Protein AF-A0A1V4UMU0-F1 (afdb_monomer_lite)

Structure (mmCIF, N/CA/C/O backbone):
data_AF-A0A1V4UMU0-F1
#
_entry.id   AF-A0A1V4UMU0-F1
#
loop_
_atom_site.group_PDB
_atom_site.id
_atom_site.type_symbol
_atom_site.label_atom_id
_atom_site.label_alt_id
_atom_site.label_comp_id
_atom_site.label_asym_id
_atom_site.label_entity_id
_atom_site.label_seq_id
_atom_site.pdbx_PDB_ins_code
_atom_site.Cartn_x
_atom_site.Cartn_y
_atom_site.Cartn_z
_atom_site.occupancy
_atom_site.B_iso_or_equiv
_atom_site.auth_seq_id
_atom_site.auth_comp_id
_atom_site.auth_asym_id
_atom_site.auth_atom_id
_atom_site.pdbx_PDB_model_num
ATOM 1 N N . MET A 1 1 ? 26.721 9.808 -21.932 1.00 50.09 1 MET A N 1
ATOM 2 C CA . MET A 1 1 ? 26.846 10.549 -23.210 1.00 50.09 1 MET A CA 1
ATOM 3 C C . MET A 1 1 ? 28.097 10.153 -24.003 1.00 50.09 1 MET A C 1
ATOM 5 O O . MET A 1 1 ? 27.998 10.035 -25.213 1.00 50.09 1 MET A O 1
ATOM 9 N N . GLN A 1 2 ? 29.240 9.882 -23.356 1.00 57.31 2 GLN A N 1
ATOM 10 C CA . GLN A 1 2 ? 30.516 9.633 -24.052 1.00 57.31 2 GLN A CA 1
ATOM 11 C C . GLN A 1 2 ? 30.597 8.305 -24.836 1.00 57.31 2 GLN A C 1
ATOM 13 O O . GLN A 1 2 ? 31.177 8.277 -25.913 1.00 57.31 2 GLN A O 1
ATOM 18 N N . LEU A 1 3 ? 29.962 7.222 -24.368 1.00 69.50 3 LEU A N 1
ATOM 19 C CA . LEU A 1 3 ? 30.074 5.905 -25.019 1.00 69.50 3 LEU A CA 1
ATOM 20 C C . LEU A 1 3 ? 29.265 5.774 -26.331 1.00 69.50 3 LEU A C 1
ATOM 22 O O . LEU A 1 3 ? 29.582 4.946 -27.176 1.00 69.50 3 LEU A O 1
ATOM 26 N N . THR A 1 4 ? 28.227 6.595 -26.526 1.00 78.00 4 THR A N 1
ATOM 27 C CA . THR A 1 4 ? 27.346 6.538 -27.710 1.00 78.00 4 THR A CA 1
ATOM 28 C C . THR A 1 4 ? 28.069 6.997 -28.978 1.00 78.00 4 THR A C 1
ATOM 30 O O . THR A 1 4 ? 27.861 6.434 -30.045 1.00 78.00 4 THR A O 1
ATOM 33 N N . LEU A 1 5 ? 28.951 7.992 -28.853 1.00 83.12 5 LEU A N 1
ATOM 34 C CA . LEU A 1 5 ? 29.764 8.508 -29.959 1.00 83.12 5 LEU A CA 1
ATOM 35 C C . LEU A 1 5 ? 30.853 7.519 -30.396 1.00 83.12 5 LEU A C 1
ATOM 37 O O . LEU A 1 5 ? 31.298 7.581 -31.538 1.00 83.12 5 LEU A O 1
ATOM 41 N N . ALA A 1 6 ? 31.242 6.574 -29.535 1.00 85.62 6 ALA A N 1
ATOM 42 C CA . ALA A 1 6 ? 32.259 5.579 -29.865 1.00 85.62 6 ALA A CA 1
ATOM 43 C C . ALA A 1 6 ? 31.831 4.668 -31.027 1.00 85.62 6 ALA A C 1
ATOM 45 O O . ALA A 1 6 ? 32.666 4.272 -31.827 1.00 85.62 6 ALA A O 1
ATOM 46 N N . VAL A 1 7 ? 30.533 4.385 -31.173 1.00 86.44 7 VAL A N 1
ATOM 47 C CA . VAL A 1 7 ? 30.010 3.519 -32.242 1.00 86.44 7 VAL A CA 1
ATOM 48 C C . VAL A 1 7 ? 30.275 4.093 -33.648 1.00 86.44 7 VAL A C 1
ATOM 50 O O . VAL A 1 7 ? 30.951 3.419 -34.428 1.00 86.44 7 VAL A O 1
ATOM 53 N N . PRO A 1 8 ? 29.822 5.315 -34.006 1.00 88.25 8 PRO A N 1
ATOM 54 C CA . PRO A 1 8 ? 30.110 5.887 -35.321 1.00 88.25 8 PRO A CA 1
ATOM 55 C C . PRO A 1 8 ? 31.596 6.221 -35.493 1.00 88.25 8 PRO A C 1
ATOM 57 O O . PRO A 1 8 ? 32.121 6.055 -36.591 1.00 88.25 8 PRO A O 1
ATOM 60 N N . ILE A 1 9 ? 32.295 6.627 -34.425 1.00 90.00 9 ILE A N 1
ATOM 61 C CA . ILE A 1 9 ? 33.740 6.894 -34.481 1.00 90.00 9 ILE A CA 1
ATOM 62 C C . ILE A 1 9 ? 34.512 5.618 -34.832 1.00 90.00 9 ILE A C 1
ATOM 64 O O . ILE A 1 9 ? 35.371 5.659 -35.703 1.00 90.00 9 ILE A O 1
ATOM 68 N N . CYS A 1 10 ? 34.198 4.475 -34.221 1.00 88.94 10 CYS A N 1
ATOM 69 C CA . CYS A 1 10 ? 34.850 3.208 -34.550 1.00 88.94 10 CYS A CA 1
ATOM 70 C C . CYS A 1 10 ? 34.484 2.714 -35.957 1.00 88.94 10 CYS A C 1
ATOM 72 O O . CYS A 1 10 ? 35.364 2.252 -36.681 1.00 88.94 10 CYS A O 1
ATOM 74 N N . ALA A 1 11 ? 33.217 2.840 -36.365 1.00 88.56 11 ALA A N 1
ATOM 75 C CA . ALA A 1 11 ? 32.757 2.358 -37.667 1.00 88.56 11 ALA A CA 1
ATOM 76 C C . ALA A 1 11 ? 33.347 3.174 -38.833 1.00 88.56 11 ALA A C 1
ATOM 78 O O . ALA A 1 11 ? 33.987 2.615 -39.721 1.00 88.56 11 ALA A O 1
ATOM 79 N N . PHE A 1 12 ? 33.187 4.502 -38.813 1.00 90.00 12 PHE A N 1
ATOM 80 C CA . PHE A 1 12 ? 33.708 5.379 -39.867 1.00 90.00 12 PHE A CA 1
ATOM 81 C C . PHE A 1 12 ? 35.207 5.649 -39.723 1.00 90.00 12 PHE A C 1
ATOM 83 O O . PHE A 1 12 ? 35.903 5.773 -40.727 1.00 90.00 12 PHE A O 1
ATOM 90 N N . GLY A 1 13 ? 35.726 5.697 -38.495 1.00 88.81 13 GLY A N 1
ATOM 91 C CA . GLY A 1 13 ? 37.159 5.839 -38.245 1.00 88.81 13 GLY A CA 1
ATOM 92 C C . GLY A 1 13 ? 37.948 4.619 -38.707 1.00 88.81 13 GLY A C 1
ATOM 93 O O . GLY A 1 13 ? 39.010 4.782 -39.294 1.00 88.81 13 GLY A O 1
ATOM 94 N N . GLY A 1 14 ? 37.411 3.405 -38.535 1.00 87.38 14 GLY A N 1
ATOM 95 C CA . GLY A 1 14 ? 38.020 2.197 -39.093 1.00 87.38 14 GLY A CA 1
ATOM 96 C C . GLY A 1 14 ? 38.047 2.198 -40.621 1.00 87.38 14 GLY A C 1
ATOM 97 O O . GLY A 1 14 ? 39.068 1.852 -41.205 1.00 87.38 14 GLY A O 1
ATOM 98 N N . LEU A 1 15 ? 36.968 2.661 -41.260 1.00 88.25 15 LEU A N 1
ATOM 99 C CA . LEU A 1 15 ? 36.899 2.811 -42.716 1.00 88.25 15 LEU A CA 1
ATOM 100 C C . LEU A 1 15 ? 37.917 3.843 -43.236 1.00 88.25 15 LEU A C 1
ATOM 102 O O . LEU A 1 15 ? 38.640 3.577 -44.191 1.00 88.25 15 LEU A O 1
ATOM 106 N N . GLY A 1 16 ? 38.004 5.012 -42.594 1.00 88.12 16 GLY A N 1
ATOM 107 C CA . GLY A 1 16 ? 38.978 6.046 -42.957 1.00 88.12 16 GLY A CA 1
ATOM 108 C C . GLY A 1 16 ? 40.424 5.599 -42.733 1.00 88.12 16 GLY A C 1
ATOM 109 O O . GLY A 1 16 ? 41.288 5.860 -43.568 1.00 88.12 16 GLY A O 1
ATOM 110 N N . LEU A 1 17 ? 40.677 4.865 -41.645 1.00 89.38 17 LEU A N 1
ATOM 111 C CA . LEU A 1 17 ? 41.982 4.272 -41.367 1.00 89.38 17 LEU A CA 1
ATOM 112 C C . LEU A 1 17 ? 42.363 3.233 -42.428 1.00 89.38 17 LEU A C 1
ATOM 114 O O . LEU A 1 17 ? 43.508 3.222 -42.861 1.00 89.38 17 LEU A O 1
ATOM 118 N N . ALA A 1 18 ? 41.416 2.413 -42.890 1.00 87.62 18 ALA A N 1
ATOM 119 C CA . ALA A 1 18 ? 41.652 1.452 -43.965 1.00 87.62 18 ALA A CA 1
ATOM 120 C C . ALA A 1 18 ? 42.125 2.135 -45.258 1.00 87.62 18 ALA A C 1
ATOM 122 O O . ALA A 1 18 ? 43.117 1.721 -45.852 1.00 87.62 18 ALA A O 1
ATOM 123 N N . ILE A 1 19 ? 41.459 3.220 -45.661 1.00 88.56 19 ILE A N 1
ATOM 124 C CA . ILE A 1 19 ? 41.827 3.990 -46.860 1.00 88.56 19 ILE A CA 1
ATOM 125 C C . ILE A 1 19 ? 43.238 4.573 -46.713 1.00 88.56 19 ILE A C 1
ATOM 127 O O . ILE A 1 19 ? 44.045 4.483 -47.634 1.00 88.56 19 ILE A O 1
ATOM 131 N N . LEU A 1 20 ? 43.567 5.117 -45.540 1.00 89.62 20 LEU A N 1
ATOM 132 C CA . LEU A 1 20 ? 44.886 5.692 -45.269 1.00 89.62 20 LEU A CA 1
ATOM 133 C C . LEU A 1 20 ? 45.994 4.625 -45.241 1.00 89.62 20 LEU A C 1
ATOM 135 O O . LEU A 1 20 ? 47.093 4.846 -45.749 1.00 89.62 20 LEU A O 1
ATOM 139 N N . LEU A 1 21 ? 45.716 3.447 -44.678 1.00 87.56 21 LEU A N 1
ATOM 140 C CA . LEU A 1 21 ? 46.646 2.315 -44.682 1.00 87.56 21 LEU A CA 1
ATOM 141 C C . LEU A 1 21 ? 46.894 1.776 -46.098 1.00 87.56 21 LEU A C 1
ATOM 143 O O . LEU A 1 21 ? 48.002 1.327 -46.391 1.00 87.56 21 LEU A O 1
ATOM 147 N N . GLN A 1 22 ? 45.885 1.825 -46.970 1.00 89.50 22 GLN A N 1
ATOM 148 C CA . GLN A 1 22 ? 46.039 1.454 -48.375 1.00 89.50 22 GLN A CA 1
ATOM 149 C C . GLN A 1 22 ? 46.877 2.489 -49.135 1.00 89.50 22 GLN A C 1
ATOM 151 O O . GLN A 1 22 ? 47.796 2.117 -49.859 1.00 89.50 22 GLN A O 1
ATOM 156 N N . ASP A 1 23 ? 46.611 3.781 -48.931 1.00 88.31 23 ASP A N 1
ATOM 157 C CA . ASP A 1 23 ? 47.345 4.880 -49.577 1.00 88.31 23 ASP A CA 1
ATOM 158 C C . ASP A 1 23 ? 48.833 4.904 -49.175 1.00 88.31 23 ASP A C 1
ATOM 160 O O . ASP A 1 23 ? 49.719 5.159 -49.986 1.00 88.31 23 ASP A O 1
ATOM 164 N N . THR A 1 24 ? 49.130 4.532 -47.927 1.00 90.19 24 THR A N 1
ATOM 165 C CA . THR A 1 24 ? 50.505 4.372 -47.416 1.00 90.19 24 THR A CA 1
ATOM 166 C C . THR A 1 24 ? 51.166 3.044 -47.809 1.00 90.19 24 THR A C 1
ATOM 168 O O . THR A 1 24 ? 52.330 2.820 -47.477 1.00 90.19 24 THR A O 1
ATOM 171 N N . GLY A 1 25 ? 50.453 2.159 -48.516 1.00 86.56 25 GLY A N 1
ATOM 172 C CA . GLY A 1 25 ? 50.963 0.873 -49.001 1.00 86.56 25 GLY A CA 1
ATOM 173 C C . GLY A 1 25 ? 51.161 -0.197 -47.922 1.00 86.56 25 GLY A C 1
ATOM 174 O O . GLY A 1 25 ? 51.797 -1.216 -48.187 1.00 86.56 25 GLY A O 1
ATOM 175 N N . ILE A 1 26 ? 50.637 0.012 -46.709 1.00 85.62 26 ILE A N 1
ATOM 176 C CA . ILE A 1 26 ? 50.738 -0.943 -45.592 1.00 85.62 26 ILE A CA 1
ATOM 177 C C . ILE A 1 26 ? 49.802 -2.140 -45.812 1.00 85.62 26 ILE A C 1
ATOM 179 O O . ILE A 1 26 ? 50.129 -3.261 -45.421 1.00 85.62 26 ILE A O 1
ATOM 183 N N . ILE A 1 27 ? 48.651 -1.915 -46.451 1.00 87.12 27 ILE A N 1
ATOM 184 C CA . ILE A 1 27 ? 47.702 -2.966 -46.840 1.00 87.12 27 ILE A CA 1
ATOM 185 C C . ILE A 1 27 ? 47.432 -2.918 -48.345 1.00 87.12 27 ILE A C 1
ATOM 187 O O . ILE A 1 27 ? 47.423 -1.849 -48.949 1.00 87.12 27 ILE A O 1
ATOM 191 N N . ALA A 1 28 ? 47.202 -4.087 -48.949 1.00 80.56 28 ALA A N 1
ATOM 192 C CA . ALA A 1 28 ? 46.956 -4.203 -50.388 1.00 80.56 28 ALA A CA 1
ATOM 193 C C . ALA A 1 28 ? 45.552 -3.718 -50.794 1.00 80.56 28 ALA A C 1
ATOM 195 O O . ALA A 1 28 ? 45.383 -3.137 -51.865 1.00 80.56 28 ALA A O 1
ATOM 196 N N . ASP A 1 29 ? 44.555 -3.938 -49.933 1.00 82.81 29 ASP A N 1
ATOM 197 C CA . ASP A 1 29 ? 43.165 -3.542 -50.151 1.00 82.81 29 ASP A CA 1
ATOM 198 C C . ASP A 1 29 ? 42.568 -3.011 -48.840 1.00 82.81 29 ASP A C 1
ATOM 200 O O . ASP A 1 29 ? 42.616 -3.685 -47.807 1.00 82.81 29 ASP A O 1
ATOM 204 N N . ALA A 1 30 ? 41.981 -1.809 -48.862 1.00 81.75 30 ALA A N 1
ATOM 205 C CA . ALA A 1 30 ? 41.267 -1.252 -47.712 1.00 81.75 30 ALA A CA 1
ATOM 206 C C . ALA A 1 30 ? 40.106 -2.152 -47.255 1.00 81.75 30 ALA A C 1
ATOM 208 O O . ALA A 1 30 ? 39.725 -2.145 -46.083 1.00 81.75 30 ALA A O 1
ATOM 209 N N . ALA A 1 31 ? 39.560 -2.970 -48.154 1.00 81.19 31 ALA A N 1
ATOM 210 C CA . ALA A 1 31 ? 38.475 -3.882 -47.837 1.00 81.19 31 ALA A CA 1
ATOM 211 C C . ALA A 1 31 ? 38.875 -5.021 -46.870 1.00 81.19 31 ALA A C 1
ATOM 213 O O . ALA A 1 31 ? 38.004 -5.602 -46.217 1.00 81.19 31 ALA A O 1
ATOM 214 N N . ASP A 1 32 ? 40.174 -5.289 -46.697 1.00 82.50 32 ASP A N 1
ATOM 215 C CA . ASP A 1 32 ? 40.674 -6.289 -45.746 1.00 82.50 32 ASP A CA 1
ATOM 216 C C . ASP A 1 32 ? 40.652 -5.778 -44.284 1.00 82.50 32 ASP A C 1
ATOM 218 O O . ASP A 1 32 ? 40.747 -6.565 -43.340 1.00 82.50 32 ASP A O 1
ATOM 222 N N . PHE A 1 33 ? 40.471 -4.468 -44.058 1.00 85.81 33 PHE A N 1
ATOM 223 C CA . PHE A 1 33 ? 40.446 -3.866 -42.720 1.00 85.81 33 PHE A CA 1
ATOM 224 C C . PHE A 1 33 ? 39.013 -3.609 -42.215 1.00 85.81 33 PHE A C 1
ATOM 226 O O . PHE A 1 33 ? 38.524 -2.485 -42.180 1.00 85.81 33 PHE A O 1
ATOM 233 N N . TYR A 1 34 ? 38.321 -4.661 -41.772 1.00 86.25 34 TYR A N 1
ATOM 234 C CA . TYR A 1 34 ? 36.933 -4.584 -41.275 1.00 86.25 34 TYR A CA 1
ATOM 235 C C . TYR A 1 34 ? 36.806 -4.436 -39.745 1.00 86.25 34 TYR A C 1
ATOM 237 O O . TYR A 1 34 ? 35.698 -4.362 -39.201 1.00 86.25 34 TYR A O 1
ATOM 245 N N . TRP A 1 35 ? 37.925 -4.380 -39.018 1.00 87.25 35 TRP A N 1
ATOM 246 C CA . TRP A 1 35 ? 37.949 -4.399 -37.549 1.00 87.25 35 TRP A CA 1
ATOM 247 C C . TRP A 1 35 ? 37.210 -3.228 -36.891 1.00 87.25 35 TRP A C 1
ATOM 249 O O . TRP A 1 35 ? 36.628 -3.407 -35.821 1.00 87.25 35 TRP A O 1
ATOM 259 N N . GLY A 1 36 ? 37.147 -2.060 -37.540 1.00 88.31 36 GLY A N 1
ATOM 260 C CA . GLY A 1 36 ? 36.353 -0.927 -37.046 1.00 88.31 36 GLY A CA 1
ATOM 261 C C . GLY A 1 36 ? 34.852 -1.222 -36.987 1.00 88.31 36 GLY A C 1
ATOM 262 O O . GLY A 1 36 ? 34.188 -0.893 -36.004 1.00 88.31 36 GLY A O 1
ATOM 263 N N . SER A 1 37 ? 34.331 -1.928 -37.994 1.00 89.19 37 SER A N 1
ATOM 264 C CA . SER A 1 37 ? 32.932 -2.365 -38.059 1.00 89.19 37 SER A CA 1
ATOM 265 C C . SER A 1 37 ? 32.611 -3.437 -37.015 1.00 89.19 37 SER A C 1
ATOM 267 O O . SER A 1 37 ? 31.560 -3.388 -36.371 1.00 89.19 37 SER A O 1
ATOM 269 N N . VAL A 1 38 ? 33.538 -4.374 -36.792 1.00 90.69 38 VAL A N 1
ATOM 270 C CA . VAL A 1 38 ? 33.408 -5.400 -35.745 1.00 90.69 38 VAL A CA 1
ATOM 271 C C . VAL A 1 38 ? 33.403 -4.747 -34.362 1.00 90.69 38 VAL A C 1
ATOM 273 O O . VAL A 1 38 ? 32.473 -4.970 -33.588 1.00 90.69 38 VAL A O 1
ATOM 276 N N . ALA A 1 39 ? 34.365 -3.869 -34.069 1.00 91.19 39 ALA A N 1
ATOM 277 C CA . ALA A 1 39 ? 34.431 -3.157 -32.794 1.00 91.19 39 ALA A CA 1
ATOM 278 C C . ALA A 1 39 ? 33.167 -2.316 -32.537 1.00 91.19 39 ALA A C 1
ATOM 280 O O . ALA A 1 39 ? 32.569 -2.406 -31.463 1.00 91.19 39 ALA A O 1
ATOM 281 N N . ALA A 1 40 ? 32.699 -1.566 -33.541 1.00 90.69 40 ALA A N 1
ATOM 282 C CA . ALA A 1 40 ? 31.475 -0.774 -33.438 1.00 90.69 40 ALA A CA 1
ATOM 283 C C . ALA A 1 40 ? 30.237 -1.636 -33.138 1.00 90.69 40 ALA A C 1
ATOM 285 O O . ALA A 1 40 ? 29.389 -1.235 -32.339 1.00 90.69 40 ALA A O 1
ATOM 286 N N . SER A 1 41 ? 30.147 -2.835 -33.724 1.00 92.81 41 SER A N 1
ATOM 287 C CA . SER A 1 41 ? 29.035 -3.763 -33.486 1.00 92.81 41 SER A CA 1
ATOM 288 C C . SER A 1 41 ? 29.003 -4.305 -32.051 1.00 92.81 41 SER A C 1
ATOM 290 O O . SER A 1 41 ? 27.930 -4.398 -31.455 1.00 92.81 41 SER A O 1
ATOM 292 N N . VAL A 1 42 ? 30.172 -4.582 -31.460 1.00 92.50 42 VAL A N 1
ATOM 293 C CA . VAL A 1 42 ? 30.302 -5.029 -30.062 1.00 92.50 42 VAL A CA 1
ATOM 294 C C . VAL A 1 42 ? 29.920 -3.909 -29.100 1.00 92.50 42 VAL A C 1
ATOM 296 O O . VAL A 1 42 ? 29.151 -4.135 -28.166 1.00 92.50 42 VAL A O 1
ATOM 299 N N . ILE A 1 43 ? 30.387 -2.684 -29.358 1.00 90.31 43 ILE A N 1
ATOM 300 C CA . ILE A 1 43 ? 30.019 -1.513 -28.554 1.00 90.31 43 ILE A CA 1
ATOM 301 C C . ILE A 1 43 ? 28.506 -1.260 -28.644 1.00 90.31 43 ILE A C 1
ATOM 303 O O . ILE A 1 43 ? 27.869 -1.003 -27.623 1.00 90.31 43 ILE A O 1
ATOM 307 N N . LEU A 1 44 ? 27.905 -1.376 -29.833 1.00 90.25 44 LEU A N 1
ATOM 308 C CA . LEU A 1 44 ? 26.460 -1.226 -30.016 1.00 90.25 44 LEU A CA 1
ATOM 309 C C . LEU A 1 44 ? 25.667 -2.291 -29.240 1.00 90.25 44 LEU A C 1
ATOM 311 O O . LEU A 1 44 ? 24.694 -1.944 -28.570 1.00 90.25 44 LEU A O 1
ATOM 315 N N . ALA A 1 45 ? 26.086 -3.559 -29.276 1.00 91.12 45 ALA A N 1
ATOM 316 C CA . ALA A 1 45 ? 25.442 -4.621 -28.502 1.00 91.12 45 ALA A CA 1
ATOM 317 C C . ALA A 1 45 ? 25.556 -4.388 -26.992 1.00 91.12 45 ALA A C 1
ATOM 319 O O . ALA A 1 45 ? 24.576 -4.556 -26.265 1.00 91.12 45 ALA A O 1
ATOM 320 N N . TYR A 1 46 ? 26.720 -3.931 -26.524 1.00 89.44 46 TYR A N 1
ATOM 321 C CA . TYR A 1 46 ? 26.911 -3.548 -25.129 1.00 89.44 46 TYR A CA 1
ATOM 322 C C . TYR A 1 46 ? 25.975 -2.399 -24.724 1.00 89.44 46 TYR A C 1
ATOM 324 O O . TYR A 1 46 ? 25.286 -2.476 -23.706 1.00 89.44 46 TYR A O 1
ATOM 332 N N . LEU A 1 47 ? 25.863 -1.360 -25.558 1.00 87.69 47 LEU A N 1
ATOM 333 C CA . LEU A 1 47 ? 24.915 -0.266 -25.339 1.00 87.69 47 LEU A CA 1
ATOM 334 C C . LEU A 1 47 ? 23.462 -0.751 -25.332 1.00 87.69 47 LEU A C 1
ATOM 336 O O . LEU A 1 47 ? 22.676 -0.272 -24.518 1.00 87.69 47 LEU A O 1
ATOM 340 N N . ALA A 1 48 ? 23.101 -1.693 -26.204 1.00 87.38 48 ALA A N 1
ATOM 341 C CA . ALA A 1 48 ? 21.763 -2.273 -26.251 1.00 87.38 48 ALA A CA 1
ATOM 342 C C . ALA A 1 48 ? 21.442 -3.111 -25.004 1.00 87.38 48 ALA A C 1
ATOM 344 O O . ALA A 1 48 ? 20.298 -3.108 -24.548 1.00 87.38 48 ALA A O 1
ATOM 345 N N . TYR A 1 49 ? 22.442 -3.779 -24.425 1.00 87.06 49 TYR A N 1
ATOM 346 C CA . TYR A 1 49 ? 22.301 -4.543 -23.187 1.00 87.06 49 TYR A CA 1
ATOM 347 C C . TYR A 1 49 ? 22.030 -3.651 -21.966 1.00 87.06 49 TYR A C 1
ATOM 349 O O . TYR A 1 49 ? 21.222 -4.008 -21.112 1.00 87.06 49 TYR A O 1
ATOM 357 N N . LEU A 1 50 ? 22.658 -2.472 -21.905 1.00 84.62 50 LEU A N 1
ATOM 358 C CA . LEU A 1 50 ? 22.490 -1.516 -20.802 1.00 84.62 50 LEU A CA 1
ATOM 359 C C . LEU A 1 50 ? 21.159 -0.743 -20.836 1.00 84.62 50 LEU A C 1
ATOM 361 O O . LEU A 1 50 ? 20.849 -0.018 -19.889 1.00 84.62 50 LEU A O 1
ATOM 365 N N . LYS A 1 51 ? 20.383 -0.824 -21.923 1.00 78.00 51 LYS A N 1
ATOM 366 C CA . LYS A 1 51 ? 19.138 -0.055 -22.070 1.00 78.00 51 LYS A CA 1
ATOM 367 C C . LYS A 1 51 ? 17.954 -0.747 -21.379 1.00 78.00 51 LYS A C 1
ATOM 369 O O . LYS A 1 51 ? 17.859 -1.972 -21.431 1.00 78.00 51 LYS A O 1
ATOM 374 N N . PRO A 1 52 ? 16.995 0.019 -20.808 1.00 68.81 52 PRO A N 1
ATOM 375 C CA . PRO A 1 52 ? 15.821 -0.543 -20.124 1.00 68.81 52 PRO A CA 1
ATOM 376 C C . PRO A 1 52 ? 14.990 -1.478 -21.007 1.00 68.81 52 PRO A C 1
ATOM 378 O O . PRO A 1 52 ? 14.378 -2.427 -20.527 1.00 68.81 52 PRO A O 1
ATOM 381 N N . ARG A 1 53 ? 14.962 -1.206 -22.315 1.00 68.44 53 ARG A N 1
ATOM 382 C CA . ARG A 1 53 ? 14.367 -2.085 -23.317 1.00 68.44 53 ARG A CA 1
ATOM 383 C C . ARG A 1 53 ? 15.473 -2.604 -24.228 1.00 68.44 53 ARG A C 1
ATOM 385 O O . ARG A 1 53 ? 16.160 -1.816 -24.873 1.00 68.44 53 ARG A O 1
ATOM 392 N N . ARG A 1 54 ? 15.617 -3.926 -24.299 1.00 76.56 54 ARG A N 1
ATOM 393 C CA . ARG A 1 54 ? 16.627 -4.586 -25.134 1.00 76.56 54 ARG A CA 1
ATOM 394 C C . ARG A 1 54 ? 16.188 -4.540 -26.601 1.00 76.56 54 ARG A C 1
ATOM 396 O O . ARG A 1 54 ? 15.207 -5.183 -26.970 1.00 76.56 54 ARG A O 1
ATOM 403 N N . ASP A 1 55 ? 16.896 -3.784 -27.440 1.00 83.75 55 ASP A N 1
ATOM 404 C CA . ASP A 1 55 ? 16.725 -3.871 -28.896 1.00 83.75 55 ASP A CA 1
ATOM 405 C C . ASP A 1 55 ? 17.459 -5.112 -29.399 1.00 83.75 55 ASP A C 1
ATOM 407 O O . ASP A 1 55 ? 18.683 -5.116 -29.535 1.00 83.75 55 ASP A O 1
ATOM 411 N N . ILE A 1 56 ? 16.695 -6.175 -29.650 1.00 85.56 56 ILE A N 1
ATOM 412 C CA . ILE A 1 56 ? 17.216 -7.482 -30.068 1.00 85.56 56 ILE A CA 1
ATOM 413 C C . ILE A 1 56 ? 18.117 -7.328 -31.301 1.00 85.56 56 ILE A C 1
ATOM 415 O O . ILE A 1 56 ? 19.204 -7.891 -31.342 1.00 85.56 56 ILE A O 1
ATOM 419 N N . VAL A 1 57 ? 17.721 -6.497 -32.269 1.00 87.75 57 VAL A N 1
ATOM 420 C CA . VAL A 1 57 ? 18.486 -6.293 -33.511 1.00 87.75 57 VAL A CA 1
ATOM 421 C C . VAL A 1 57 ? 19.883 -5.731 -33.229 1.00 87.75 57 VAL A C 1
ATOM 423 O O . VAL A 1 57 ? 20.863 -6.236 -33.767 1.00 87.75 57 VAL A O 1
ATOM 426 N N . SER A 1 58 ? 19.983 -4.735 -32.345 1.00 89.56 58 SER A N 1
ATOM 427 C CA . SER A 1 58 ? 21.264 -4.150 -31.931 1.00 89.56 58 SER A CA 1
ATOM 428 C C . SER A 1 58 ? 22.105 -5.114 -31.083 1.00 89.56 58 SER A C 1
ATOM 430 O O . SER A 1 58 ? 23.329 -5.106 -31.185 1.00 89.56 58 SER A O 1
ATOM 432 N N . LEU A 1 59 ? 21.469 -5.981 -30.286 1.00 90.44 59 LEU A N 1
ATOM 433 C CA . LEU A 1 59 ? 22.147 -7.018 -29.497 1.00 90.44 59 LEU A CA 1
ATOM 434 C C . LEU A 1 59 ? 22.838 -8.066 -30.390 1.00 90.44 59 LEU A C 1
ATOM 436 O O . LEU A 1 59 ? 23.916 -8.549 -30.058 1.00 90.44 59 LEU A O 1
ATOM 440 N N . PHE A 1 60 ? 22.231 -8.384 -31.537 1.00 91.81 60 PHE A N 1
ATOM 441 C CA . PHE A 1 60 ? 22.769 -9.324 -32.526 1.00 91.81 60 PHE A CA 1
ATOM 442 C C . PHE A 1 60 ? 23.724 -8.677 -33.545 1.00 91.81 60 PHE A C 1
ATOM 444 O O . PHE A 1 60 ? 24.257 -9.380 -34.401 1.00 91.81 60 PHE A O 1
ATOM 451 N N . ALA A 1 61 ? 24.015 -7.374 -33.450 1.00 92.06 61 ALA A N 1
ATOM 452 C CA . ALA A 1 61 ? 24.954 -6.700 -34.353 1.00 92.06 61 ALA A CA 1
ATOM 453 C C . ALA A 1 61 ? 26.334 -7.396 -34.477 1.00 92.06 61 ALA A C 1
ATOM 455 O O . ALA A 1 61 ? 26.806 -7.550 -35.603 1.00 92.06 61 ALA A O 1
ATOM 456 N N . PRO A 1 62 ? 26.970 -7.897 -33.396 1.00 92.88 62 PRO A N 1
ATOM 457 C CA . PRO A 1 62 ? 28.231 -8.638 -33.493 1.00 92.88 62 PRO A CA 1
ATOM 458 C C . PRO A 1 62 ? 28.116 -9.929 -34.297 1.00 92.88 62 PRO A C 1
ATOM 460 O O . PRO A 1 62 ? 29.051 -10.314 -34.993 1.00 92.88 62 PRO A O 1
ATOM 463 N N . PHE A 1 63 ? 26.958 -10.587 -34.232 1.00 91.38 63 PHE A N 1
ATOM 464 C CA . PHE A 1 63 ? 26.698 -11.795 -35.004 1.00 91.38 63 PHE A CA 1
ATOM 465 C C . PHE A 1 63 ? 26.609 -11.479 -36.502 1.00 91.38 63 PHE A C 1
ATOM 467 O O . PHE A 1 63 ? 27.216 -12.178 -37.308 1.00 91.38 63 PHE A O 1
ATOM 474 N N . TYR A 1 64 ? 25.951 -10.378 -36.881 1.00 88.38 64 TYR A N 1
ATOM 475 C CA . TYR A 1 64 ? 25.942 -9.923 -38.275 1.00 88.38 64 TYR A CA 1
ATOM 476 C C . TYR A 1 64 ? 27.338 -9.519 -38.763 1.00 88.38 64 TYR A C 1
ATOM 478 O O . TYR A 1 64 ? 27.713 -9.889 -39.871 1.00 88.38 64 TYR A O 1
ATOM 486 N N . ALA A 1 65 ? 28.140 -8.835 -37.937 1.00 90.00 65 ALA A N 1
ATOM 487 C CA . ALA A 1 65 ? 29.530 -8.519 -38.282 1.00 90.00 65 ALA A CA 1
ATOM 488 C C . ALA A 1 65 ? 30.352 -9.788 -38.548 1.00 90.00 65 ALA A C 1
ATOM 490 O O . ALA A 1 65 ? 31.119 -9.845 -39.507 1.00 90.00 65 ALA A O 1
ATOM 491 N N . LEU A 1 66 ? 30.167 -10.818 -37.719 1.00 89.75 66 LEU A N 1
ATOM 492 C CA . LEU A 1 66 ? 30.835 -12.105 -37.877 1.00 89.75 66 LEU A CA 1
ATOM 493 C C . LEU A 1 66 ? 30.425 -12.796 -39.184 1.00 89.75 66 LEU A C 1
ATOM 495 O O . LEU A 1 66 ? 31.292 -13.265 -39.916 1.00 89.75 66 LEU A O 1
ATOM 499 N N . LEU A 1 67 ? 29.132 -12.813 -39.513 1.00 86.88 67 LEU A N 1
ATOM 500 C CA . LEU A 1 67 ? 28.643 -13.420 -40.755 1.00 86.88 67 LEU A CA 1
ATOM 501 C C . LEU A 1 67 ? 29.096 -12.676 -42.015 1.00 86.88 67 LEU A C 1
ATOM 503 O O . LEU A 1 67 ? 29.315 -13.305 -43.040 1.00 86.88 67 LEU A O 1
ATOM 507 N N . ILE A 1 68 ? 29.211 -11.349 -41.951 1.00 84.44 68 ILE A N 1
ATOM 508 C CA . ILE A 1 68 ? 29.536 -10.522 -43.119 1.00 84.44 68 ILE A CA 1
ATOM 509 C C . ILE A 1 68 ? 31.049 -10.467 -43.368 1.00 84.44 68 ILE A C 1
ATOM 511 O O . ILE A 1 68 ? 31.475 -10.457 -44.521 1.00 84.44 68 ILE A O 1
ATOM 515 N N . PHE A 1 69 ? 31.860 -10.404 -42.307 1.00 85.06 69 PHE A N 1
ATOM 516 C CA . PHE A 1 69 ? 33.294 -10.120 -42.430 1.00 85.06 69 PHE A CA 1
ATOM 517 C C . PHE A 1 69 ? 34.217 -11.283 -42.052 1.00 85.06 69 PHE A C 1
ATOM 519 O O . PHE A 1 69 ? 35.344 -11.325 -42.537 1.00 85.06 69 PHE A O 1
ATOM 526 N N . ILE A 1 70 ? 33.778 -12.212 -41.193 1.00 82.88 70 ILE A N 1
ATOM 527 C CA . ILE A 1 70 ? 34.640 -13.283 -40.658 1.00 82.88 70 ILE A CA 1
ATOM 528 C C . ILE A 1 70 ? 34.329 -14.634 -41.308 1.00 82.88 70 ILE A C 1
ATOM 530 O O . ILE A 1 70 ? 35.253 -15.389 -41.597 1.00 82.88 70 ILE A O 1
ATOM 534 N N . VAL A 1 71 ? 33.052 -14.952 -41.538 1.00 80.75 71 VAL A N 1
ATOM 535 C CA . VAL A 1 71 ? 32.631 -16.203 -42.186 1.00 80.75 71 VAL A CA 1
ATOM 536 C C . VAL A 1 71 ? 32.484 -15.955 -43.692 1.00 80.75 71 VAL A C 1
ATOM 538 O O . VAL A 1 71 ? 31.524 -15.309 -44.103 1.00 80.75 71 VAL A O 1
ATOM 541 N N . PRO A 1 72 ? 33.411 -16.427 -44.543 1.00 62.16 72 PRO A N 1
ATOM 542 C CA . PRO A 1 72 ? 33.356 -16.139 -45.971 1.00 62.16 72 PRO A CA 1
ATOM 543 C C . PRO A 1 72 ? 32.203 -16.897 -46.645 1.00 62.16 72 PRO A C 1
ATOM 545 O O . PRO A 1 72 ? 32.245 -18.119 -46.764 1.00 62.16 72 PRO A O 1
ATOM 548 N N . LEU A 1 73 ? 31.198 -16.165 -47.135 1.00 59.44 73 LEU A N 1
ATOM 549 C CA . LEU A 1 73 ? 30.085 -16.678 -47.950 1.00 59.44 73 LEU A CA 1
ATOM 550 C C . LEU A 1 73 ? 30.393 -16.613 -49.465 1.00 59.44 73 LEU A C 1
ATOM 552 O O . LEU A 1 73 ? 29.532 -16.276 -50.258 1.00 59.44 73 LEU A O 1
ATOM 556 N N . GLU A 1 74 ? 31.622 -16.941 -49.876 1.00 61.59 74 GLU A N 1
ATOM 557 C CA . GLU A 1 74 ? 32.120 -16.970 -51.277 1.00 61.59 74 GLU A CA 1
ATOM 558 C C . GLU A 1 74 ? 32.669 -15.648 -51.852 1.00 61.59 74 GLU A C 1
ATOM 560 O O . GLU A 1 74 ? 33.562 -15.690 -52.698 1.00 61.59 74 GLU A O 1
ATOM 565 N N . THR A 1 75 ? 32.253 -14.473 -51.367 1.00 66.56 75 THR A N 1
ATOM 566 C CA . THR A 1 75 ? 32.774 -13.170 -51.841 1.00 66.56 75 THR A CA 1
ATOM 567 C C . THR A 1 75 ? 33.478 -12.384 -50.740 1.00 66.56 75 THR A C 1
ATOM 569 O O . THR A 1 75 ? 32.940 -12.249 -49.640 1.00 66.56 75 THR A O 1
ATOM 572 N N . LYS A 1 76 ? 34.651 -11.806 -51.037 1.00 71.69 76 LYS A N 1
ATOM 573 C CA . LYS A 1 76 ? 35.320 -10.865 -50.124 1.00 71.69 76 LYS A CA 1
ATOM 574 C C . LYS A 1 76 ? 34.432 -9.643 -49.874 1.00 71.69 76 LYS A C 1
ATOM 576 O O . LYS A 1 76 ? 33.806 -9.126 -50.801 1.00 71.69 76 LYS A O 1
ATOM 581 N N . ALA A 1 77 ? 34.397 -9.174 -48.629 1.00 73.88 77 ALA A N 1
ATOM 582 C CA . ALA A 1 77 ? 33.688 -7.951 -48.280 1.00 73.88 77 ALA A CA 1
ATOM 583 C C . ALA A 1 77 ? 34.292 -6.773 -49.051 1.00 73.88 77 ALA A C 1
ATOM 585 O O . ALA A 1 77 ? 35.505 -6.615 -49.066 1.00 73.88 77 ALA A O 1
ATOM 586 N N . SER A 1 78 ? 33.459 -5.956 -49.693 1.00 85.50 78 SER A N 1
ATOM 587 C CA . SER A 1 78 ? 33.910 -4.763 -50.411 1.00 85.50 78 SER A CA 1
ATOM 588 C C . SER A 1 78 ? 33.937 -3.540 -49.496 1.00 85.50 78 SER A C 1
ATOM 590 O O . SER A 1 78 ? 33.219 -3.474 -48.494 1.00 85.50 78 SER A O 1
ATOM 592 N N . LEU A 1 79 ? 34.706 -2.517 -49.872 1.00 84.19 79 LEU A N 1
ATOM 593 C CA . LEU A 1 79 ? 34.710 -1.235 -49.160 1.00 84.19 79 LEU A CA 1
ATOM 594 C C . LEU A 1 79 ? 33.303 -0.605 -49.105 1.00 84.19 79 LEU A C 1
ATOM 596 O O . LEU A 1 79 ? 32.902 -0.038 -48.089 1.00 84.19 79 LEU A O 1
ATOM 600 N N . LEU A 1 80 ? 32.516 -0.773 -50.175 1.00 86.69 80 LEU A N 1
ATOM 601 C CA . LEU A 1 80 ? 31.117 -0.346 -50.223 1.00 86.69 80 LEU A CA 1
ATOM 602 C C . LEU A 1 80 ? 30.266 -1.072 -49.173 1.00 86.69 80 LEU A C 1
ATOM 604 O O . LEU A 1 80 ? 29.463 -0.440 -48.490 1.00 86.69 80 LEU A O 1
ATOM 608 N N . LEU A 1 81 ? 30.457 -2.384 -49.012 1.00 86.19 81 LEU A N 1
ATOM 609 C CA . LEU A 1 81 ? 29.742 -3.172 -48.010 1.00 86.19 81 LEU A CA 1
ATOM 610 C C . LEU A 1 81 ? 30.095 -2.722 -46.588 1.00 86.19 81 LEU A C 1
ATOM 612 O O . LEU A 1 81 ? 29.200 -2.593 -45.754 1.00 86.19 81 LEU A O 1
ATOM 616 N N . GLN A 1 82 ? 31.366 -2.410 -46.322 1.00 88.25 82 GLN A N 1
ATOM 617 C CA . GLN A 1 82 ? 31.781 -1.838 -45.038 1.00 88.25 82 GLN A CA 1
ATOM 618 C C . GLN A 1 82 ? 31.130 -0.471 -44.774 1.00 88.25 82 GLN A C 1
ATOM 620 O O . GLN A 1 82 ? 30.644 -0.227 -43.669 1.00 88.25 82 GLN A O 1
ATOM 625 N N . ALA A 1 83 ? 31.059 0.405 -45.781 1.00 88.38 83 ALA A N 1
ATOM 626 C CA . ALA A 1 83 ? 30.409 1.710 -45.657 1.00 88.38 83 ALA A CA 1
ATOM 627 C C . ALA A 1 83 ? 28.898 1.585 -45.384 1.00 88.38 83 ALA A C 1
ATOM 629 O O . ALA A 1 83 ? 28.361 2.258 -44.500 1.00 88.38 83 ALA A O 1
ATOM 630 N N . LEU A 1 84 ? 28.213 0.680 -46.092 1.00 90.38 84 LEU A N 1
ATOM 631 C CA . LEU A 1 84 ? 26.798 0.376 -45.856 1.00 90.38 84 LEU A CA 1
ATOM 632 C C . LEU A 1 84 ? 26.572 -0.210 -44.458 1.00 90.38 84 LEU A C 1
ATOM 634 O O . LEU A 1 84 ? 25.605 0.145 -43.780 1.00 90.38 84 LEU A O 1
ATOM 638 N N . TYR A 1 85 ? 27.488 -1.059 -43.993 1.00 89.81 85 TYR A N 1
ATOM 639 C CA . TYR A 1 85 ? 27.427 -1.618 -42.652 1.00 89.81 85 TYR A CA 1
ATOM 640 C C . TYR A 1 85 ? 27.607 -0.539 -41.573 1.00 89.81 85 TYR A C 1
ATOM 642 O O . TYR A 1 85 ? 26.801 -0.469 -40.642 1.00 89.81 85 TYR A O 1
ATOM 650 N N . ALA A 1 86 ? 28.574 0.370 -41.731 1.00 90.56 86 ALA A N 1
ATOM 651 C CA . ALA A 1 86 ? 28.772 1.511 -40.834 1.00 90.56 86 ALA A CA 1
ATOM 652 C C . ALA A 1 86 ? 27.532 2.424 -40.760 1.00 90.56 86 ALA A C 1
ATOM 654 O O . ALA A 1 86 ? 27.117 2.843 -39.671 1.00 90.56 86 ALA A O 1
ATOM 655 N N . LEU A 1 87 ? 26.885 2.675 -41.904 1.00 92.75 87 LEU A N 1
ATOM 656 C CA . LEU A 1 87 ? 25.621 3.409 -41.966 1.00 92.75 87 LEU A CA 1
ATOM 657 C C . LEU A 1 87 ? 24.509 2.670 -41.206 1.00 92.75 87 LEU A C 1
ATOM 659 O O . LEU A 1 87 ? 23.796 3.278 -40.407 1.00 92.75 87 LEU A O 1
ATOM 663 N N . SER A 1 88 ? 24.391 1.353 -41.399 1.00 91.56 88 SER A N 1
ATOM 664 C CA . SER A 1 88 ? 23.369 0.534 -40.738 1.00 91.56 88 SER A CA 1
ATOM 665 C C . SER A 1 88 ? 23.518 0.520 -39.211 1.00 91.56 88 SER A C 1
ATOM 667 O O . SER A 1 88 ? 22.538 0.738 -38.498 1.00 91.56 88 SER A O 1
ATOM 669 N N . ILE A 1 89 ? 24.744 0.373 -38.695 1.00 90.31 89 ILE A N 1
ATOM 670 C CA . ILE A 1 89 ? 25.046 0.436 -37.258 1.00 90.31 89 ILE A CA 1
ATOM 671 C C . ILE A 1 89 ? 24.700 1.812 -36.686 1.00 90.31 89 ILE A C 1
ATOM 673 O O . ILE A 1 89 ? 24.168 1.911 -35.579 1.00 90.31 89 ILE A O 1
ATOM 677 N N . THR A 1 90 ? 24.953 2.878 -37.444 1.00 89.56 90 THR A N 1
ATOM 678 C CA . THR A 1 90 ? 24.615 4.243 -37.026 1.00 89.56 90 THR A CA 1
ATOM 679 C C . THR A 1 90 ? 23.099 4.439 -36.946 1.00 89.56 90 THR A C 1
ATOM 681 O O . THR A 1 90 ? 22.599 5.011 -35.977 1.00 89.56 90 THR A O 1
ATOM 684 N N . LEU A 1 91 ? 22.337 3.901 -37.902 1.00 90.12 91 LEU A N 1
ATOM 685 C CA . LEU A 1 91 ? 20.871 3.910 -37.849 1.00 90.12 91 LEU A CA 1
ATOM 686 C C . LEU A 1 91 ? 20.330 3.093 -36.667 1.00 90.12 91 LEU A C 1
ATOM 688 O O . LEU A 1 91 ? 19.397 3.534 -35.992 1.00 90.12 91 LEU A O 1
ATOM 692 N N . LEU A 1 92 ? 20.926 1.931 -36.377 1.00 88.94 92 LEU A N 1
ATOM 693 C CA . LEU A 1 92 ? 20.572 1.122 -35.208 1.00 88.94 92 LEU A CA 1
ATOM 694 C C . LEU A 1 92 ? 20.857 1.862 -33.898 1.00 88.94 92 LEU A C 1
ATOM 696 O O . LEU A 1 92 ? 20.018 1.849 -33.003 1.00 88.94 92 LEU A O 1
ATOM 700 N N . LEU A 1 93 ? 21.976 2.580 -33.804 1.00 88.31 93 LEU A N 1
ATOM 701 C CA . LEU A 1 93 ? 22.299 3.425 -32.655 1.00 88.31 93 LEU A CA 1
ATOM 702 C C . LEU A 1 93 ? 21.264 4.538 -32.444 1.00 88.31 93 LEU A C 1
ATOM 704 O O . LEU A 1 93 ? 20.808 4.754 -31.319 1.00 88.31 93 LEU A O 1
ATOM 708 N N . VAL A 1 94 ? 20.869 5.231 -33.517 1.00 86.94 94 VAL A N 1
ATOM 709 C CA . VAL A 1 94 ? 19.827 6.270 -33.473 1.00 86.94 94 VAL A CA 1
ATOM 710 C C . VAL A 1 94 ? 18.504 5.664 -33.008 1.00 86.94 94 VAL A C 1
ATOM 712 O O . VAL A 1 94 ? 17.878 6.170 -32.075 1.00 86.94 94 VAL A O 1
ATOM 715 N N . ARG A 1 95 ? 18.102 4.529 -33.587 1.00 86.12 95 ARG A N 1
ATOM 716 C CA . ARG A 1 95 ? 16.901 3.786 -33.187 1.00 86.12 95 ARG A CA 1
ATOM 717 C C . ARG A 1 95 ? 16.956 3.352 -31.721 1.00 86.12 95 ARG A C 1
ATOM 719 O O . ARG A 1 95 ? 15.960 3.506 -31.014 1.00 86.12 95 ARG A O 1
ATOM 726 N N . LEU A 1 96 ? 18.093 2.835 -31.258 1.00 84.44 96 LEU A N 1
ATOM 727 C CA . LEU A 1 96 ? 18.319 2.454 -29.865 1.00 84.44 96 LEU A CA 1
ATOM 728 C C . LEU A 1 96 ? 18.143 3.668 -28.945 1.00 84.44 96 LEU A C 1
ATOM 730 O O . LEU A 1 96 ? 17.496 3.578 -27.899 1.00 84.44 96 LEU A O 1
ATOM 734 N N . HIS A 1 97 ? 18.660 4.827 -29.354 1.00 83.19 97 HIS A N 1
ATOM 735 C CA . HIS A 1 97 ? 18.517 6.054 -28.588 1.00 83.19 97 HIS A CA 1
ATOM 736 C C . HIS A 1 97 ? 17.054 6.512 -28.512 1.00 83.19 97 HIS A C 1
ATOM 738 O O . HIS A 1 97 ? 16.513 6.596 -27.413 1.00 83.19 97 HIS A O 1
ATOM 744 N N . TYR A 1 98 ? 16.386 6.719 -29.647 1.00 79.00 98 TYR A N 1
ATOM 745 C CA . TYR A 1 98 ? 15.028 7.275 -29.677 1.00 79.00 98 TYR A CA 1
ATOM 746 C C . TYR A 1 98 ? 13.950 6.319 -29.162 1.00 79.00 98 TYR A C 1
ATOM 748 O O . TYR A 1 98 ? 13.004 6.750 -28.509 1.00 79.00 98 TYR A O 1
ATOM 756 N N . ARG A 1 99 ? 14.061 5.020 -29.458 1.00 71.38 99 ARG A N 1
ATOM 757 C CA . ARG A 1 99 ? 12.959 4.066 -29.253 1.00 71.38 99 ARG A CA 1
ATOM 758 C C . ARG A 1 99 ? 13.097 3.225 -27.984 1.00 71.38 99 ARG A C 1
ATOM 760 O O . ARG A 1 99 ? 12.102 2.689 -27.500 1.00 71.38 99 ARG A O 1
ATOM 767 N N . PHE A 1 100 ? 14.315 3.102 -27.458 1.00 71.19 100 PHE A N 1
ATOM 768 C CA . PHE A 1 100 ? 14.628 2.213 -26.335 1.00 71.19 100 PHE A CA 1
ATOM 769 C C . PHE A 1 100 ? 15.255 2.937 -25.129 1.00 71.19 100 PHE A C 1
ATOM 771 O O . PHE A 1 100 ? 15.446 2.308 -24.088 1.00 71.19 100 PHE A O 1
ATOM 778 N N . SER A 1 101 ? 15.539 4.248 -25.222 1.00 61.06 101 SER A N 1
ATOM 779 C CA . SER A 1 101 ? 16.003 5.044 -24.067 1.00 61.06 101 SER A CA 1
ATOM 780 C C . SER A 1 101 ? 14.879 5.635 -23.224 1.00 61.06 101 SER A C 1
ATOM 782 O O . SER A 1 101 ? 15.149 6.069 -22.109 1.00 61.06 101 SER A O 1
ATOM 784 N N . THR A 1 102 ? 13.639 5.645 -23.713 1.00 56.78 102 THR A N 1
ATOM 785 C CA . THR A 1 102 ? 12.484 6.024 -22.902 1.00 56.78 102 THR A CA 1
ATOM 786 C C . THR A 1 102 ? 12.010 4.801 -22.110 1.00 56.78 102 THR A C 1
ATOM 788 O O . THR A 1 102 ? 11.582 3.799 -22.709 1.00 56.78 102 THR A O 1
ATOM 791 N N . PRO A 1 103 ? 12.102 4.814 -20.764 1.00 51.47 103 PRO A N 1
ATOM 792 C CA . PRO A 1 103 ? 11.481 3.770 -19.964 1.00 51.47 103 PRO A CA 1
ATOM 793 C C . PRO A 1 103 ? 10.002 3.680 -20.352 1.00 51.47 103 PRO A C 1
ATOM 795 O O . PRO A 1 103 ? 9.367 4.668 -20.720 1.00 51.47 103 PRO A O 1
ATOM 798 N N . LYS A 1 104 ? 9.458 2.462 -20.377 1.00 44.69 104 LYS A N 1
ATOM 799 C CA . LYS A 1 104 ? 8.015 2.278 -20.535 1.00 44.69 104 LYS A CA 1
ATOM 800 C C . LYS A 1 104 ? 7.406 2.863 -19.266 1.00 44.69 104 LYS A C 1
ATOM 802 O O . LYS A 1 104 ? 7.395 2.194 -18.245 1.00 44.69 104 LYS A O 1
ATOM 807 N N . THR A 1 105 ? 6.927 4.101 -19.329 1.00 44.44 105 THR A N 1
ATOM 808 C CA . THR A 1 105 ? 5.783 4.490 -18.515 1.00 44.44 105 THR A CA 1
ATOM 809 C C . THR A 1 105 ? 4.652 3.628 -19.053 1.00 44.44 105 THR A C 1
ATOM 811 O O . THR A 1 105 ? 3.942 4.001 -19.984 1.00 44.44 105 THR A O 1
ATOM 814 N N . VAL A 1 106 ? 4.575 2.388 -18.566 1.00 47.53 106 VAL A N 1
ATOM 815 C CA . VAL A 1 106 ? 3.277 1.740 -18.463 1.00 47.53 106 VAL A CA 1
ATOM 816 C C . VAL A 1 106 ? 2.466 2.788 -17.707 1.00 47.53 106 VAL A C 1
ATOM 818 O O . VAL A 1 106 ? 2.908 3.175 -16.622 1.00 47.53 106 VAL A O 1
ATOM 821 N N . PRO A 1 107 ? 1.405 3.373 -18.286 1.00 43.22 107 PRO A N 1
ATOM 822 C CA . PRO A 1 107 ? 0.415 3.999 -17.436 1.00 43.22 107 PRO A CA 1
ATOM 823 C C . PRO A 1 107 ? 0.037 2.856 -16.506 1.00 43.22 107 PRO A C 1
ATOM 825 O O . PRO A 1 107 ? -0.508 1.859 -16.978 1.00 43.22 107 PRO A O 1
ATOM 828 N N . LYS A 1 108 ? 0.503 2.901 -15.253 1.00 47.28 108 LYS A N 1
ATOM 829 C CA . LYS A 1 108 ? -0.057 2.063 -14.206 1.00 47.28 108 LYS A CA 1
ATOM 830 C C . LYS A 1 108 ? -1.523 2.459 -14.304 1.00 47.28 108 LYS A C 1
ATOM 832 O O . LYS A 1 108 ? -1.845 3.617 -14.053 1.00 47.28 108 LYS A O 1
ATOM 837 N N . GLU A 1 109 ? -2.340 1.600 -14.905 1.00 50.53 109 GLU A N 1
ATOM 838 C CA . GLU A 1 109 ? -3.780 1.680 -14.733 1.00 50.53 109 GLU A CA 1
ATOM 839 C C . GLU A 1 109 ? -3.895 1.793 -13.215 1.00 50.53 109 GLU A C 1
ATOM 841 O O . GLU A 1 109 ? -3.380 0.908 -12.528 1.00 50.53 109 GLU A O 1
ATOM 846 N N . GLU A 1 110 ? -4.261 2.982 -12.710 1.00 56.84 110 GLU A N 1
ATOM 847 C CA . GLU A 1 110 ? -4.289 3.235 -11.268 1.00 56.84 110 GLU A CA 1
ATOM 848 C C . GLU A 1 110 ? -5.082 2.076 -10.693 1.00 56.84 110 GLU A C 1
ATOM 850 O O . GLU A 1 110 ? -6.240 1.914 -11.083 1.00 56.84 110 GLU A O 1
ATOM 855 N N . ASP A 1 111 ? -4.446 1.221 -9.884 1.00 77.12 111 ASP A N 1
ATOM 856 C CA . ASP A 1 111 ? -5.150 0.075 -9.333 1.00 77.12 111 ASP A CA 1
ATOM 857 C C . ASP A 1 111 ? -6.370 0.661 -8.612 1.00 77.12 111 ASP A C 1
ATOM 859 O O . ASP A 1 111 ? -6.195 1.515 -7.730 1.00 77.12 111 ASP A O 1
ATOM 863 N N . PRO A 1 112 ? -7.603 0.307 -9.021 1.00 85.19 112 PRO A N 1
ATOM 864 C CA . PRO A 1 112 ? -8.800 0.934 -8.482 1.00 85.19 112 PRO A CA 1
ATOM 865 C C . PRO A 1 112 ? -8.848 0.812 -6.954 1.00 85.19 112 PRO A C 1
ATOM 867 O O . PRO A 1 112 ? -9.404 1.691 -6.296 1.00 85.19 112 PRO A O 1
ATOM 870 N N . MET A 1 113 ? -8.211 -0.218 -6.377 1.00 89.06 113 MET A N 1
ATOM 871 C CA . MET A 1 113 ? -8.082 -0.386 -4.928 1.00 89.06 113 MET A CA 1
ATOM 872 C C . MET A 1 113 ? -7.055 0.559 -4.303 1.00 89.06 113 MET A C 1
ATOM 874 O O . MET A 1 113 ? -7.307 1.121 -3.239 1.00 89.06 113 MET A O 1
ATOM 878 N N . GLU A 1 114 ? -5.912 0.765 -4.955 1.00 90.12 114 GLU A N 1
ATOM 879 C CA . GLU A 1 114 ? -4.884 1.712 -4.508 1.00 90.12 114 GLU A CA 1
ATOM 880 C C . GLU A 1 114 ? -5.454 3.137 -4.488 1.00 90.12 114 GLU A C 1
ATOM 882 O O . GLU A 1 114 ? -5.337 3.850 -3.490 1.00 90.12 114 GLU A O 1
ATOM 887 N N . LYS A 1 115 ? -6.181 3.516 -5.545 1.00 90.88 115 LYS A N 1
ATOM 888 C CA . LYS A 1 115 ? -6.900 4.791 -5.605 1.00 90.88 115 LYS A CA 1
ATOM 889 C C . LYS A 1 115 ? -7.950 4.917 -4.505 1.00 90.88 115 LYS A C 1
ATOM 891 O O . LYS A 1 115 ? -7.976 5.926 -3.807 1.00 90.88 115 LYS A O 1
ATOM 896 N N . TYR A 1 116 ? -8.778 3.890 -4.320 1.00 92.94 116 TYR A N 1
ATOM 897 C CA . TYR A 1 116 ? -9.797 3.874 -3.273 1.00 92.94 116 TYR A CA 1
ATOM 898 C C . TYR A 1 116 ? -9.193 4.055 -1.873 1.00 92.94 116 TYR A C 1
ATOM 900 O O . TYR A 1 116 ? -9.710 4.825 -1.061 1.00 92.94 116 TYR A O 1
ATOM 908 N N . LEU A 1 117 ? -8.066 3.390 -1.598 1.00 93.81 117 LEU A N 1
ATOM 909 C CA . LEU A 1 117 ? -7.327 3.548 -0.350 1.00 93.81 117 LEU A CA 1
ATOM 910 C C . LEU A 1 117 ? -6.835 4.989 -0.168 1.00 93.81 117 LEU A C 1
ATOM 912 O O . LEU A 1 117 ? -7.012 5.554 0.909 1.00 93.81 117 LEU A O 1
ATOM 916 N N . TYR A 1 118 ? -6.251 5.605 -1.199 1.00 93.50 118 TYR A N 1
ATOM 917 C CA . TYR A 1 118 ? -5.792 6.993 -1.115 1.00 93.50 118 TYR A CA 1
ATOM 918 C C . TYR A 1 118 ? -6.941 7.991 -0.942 1.00 93.50 118 TYR A C 1
ATOM 920 O O . TYR A 1 118 ? -6.825 8.906 -0.124 1.00 93.50 118 TYR A O 1
ATOM 928 N N . ASP A 1 119 ? -8.065 7.791 -1.631 1.00 93.81 119 ASP A N 1
ATOM 929 C CA . ASP A 1 119 ? -9.274 8.601 -1.457 1.00 93.81 119 ASP A CA 1
ATOM 930 C C . ASP A 1 119 ? -9.803 8.490 -0.018 1.00 93.81 119 ASP A C 1
ATOM 932 O O . ASP A 1 119 ? -10.172 9.492 0.605 1.00 93.81 119 ASP A O 1
ATOM 936 N N . TYR A 1 120 ? -9.775 7.282 0.553 1.00 95.19 120 TYR A N 1
ATOM 937 C CA . TYR A 1 120 ? -10.124 7.047 1.950 1.00 95.19 120 TYR A CA 1
ATOM 938 C C . TYR A 1 120 ? -9.147 7.732 2.922 1.00 95.19 120 TYR A C 1
ATOM 940 O O . TYR A 1 120 ? -9.588 8.467 3.807 1.00 95.19 120 TYR A O 1
ATOM 948 N N . ILE A 1 121 ? -7.831 7.577 2.736 1.00 94.31 121 ILE A N 1
ATOM 949 C CA . ILE A 1 121 ? -6.800 8.254 3.545 1.00 94.31 121 ILE A CA 1
ATOM 950 C C . ILE A 1 121 ? -6.999 9.777 3.500 1.00 94.31 121 ILE A C 1
ATOM 952 O O . ILE A 1 121 ? -6.967 10.459 4.532 1.00 94.31 121 ILE A O 1
ATOM 956 N N . HIS A 1 122 ? -7.270 10.322 2.314 1.00 94.12 122 HIS A N 1
ATOM 957 C CA . HIS A 1 122 ? -7.528 11.744 2.134 1.00 94.12 122 HIS A CA 1
ATOM 958 C C . HIS A 1 122 ? -8.782 12.190 2.900 1.00 94.12 122 HIS A C 1
ATOM 960 O O . HIS A 1 122 ? -8.722 13.145 3.680 1.00 94.12 122 HIS A O 1
ATOM 966 N N . ARG A 1 123 ? -9.892 11.450 2.765 1.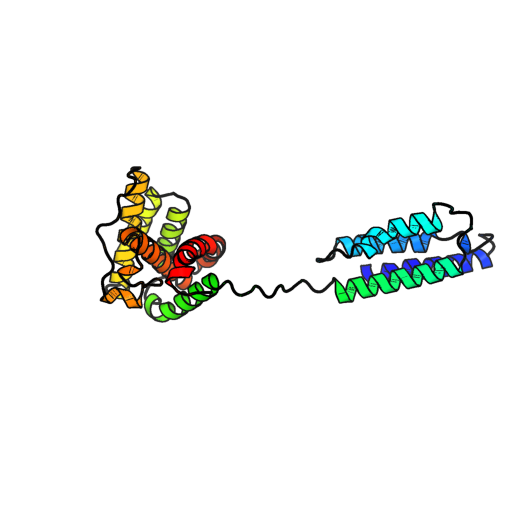00 95.00 123 ARG A N 1
ATOM 967 C CA . ARG A 1 123 ? -11.143 11.691 3.504 1.00 95.00 123 ARG A CA 1
ATOM 968 C C . ARG A 1 123 ? -10.941 11.664 5.018 1.00 95.00 123 ARG A C 1
ATOM 970 O O . ARG A 1 123 ? -11.568 12.450 5.726 1.00 95.00 123 ARG A O 1
ATOM 977 N N . MET A 1 124 ? -10.062 10.792 5.513 1.00 95.38 124 MET A N 1
ATOM 978 C CA . MET A 1 124 ? -9.831 10.622 6.947 1.00 95.38 124 MET A CA 1
ATOM 979 C C . MET A 1 124 ? -8.849 11.618 7.568 1.00 95.38 124 MET A C 1
ATOM 981 O O . MET A 1 124 ? -8.836 11.786 8.789 1.00 95.38 124 MET A O 1
ATOM 985 N N . THR A 1 125 ? -8.091 12.345 6.747 1.00 92.00 125 THR A N 1
ATOM 986 C CA . THR A 1 125 ? -7.123 13.359 7.191 1.00 92.00 125 THR A CA 1
ATOM 987 C C . THR A 1 125 ? -7.665 14.331 8.256 1.00 92.00 125 THR A C 1
ATOM 989 O O . THR A 1 125 ? -7.010 14.474 9.289 1.00 92.00 125 THR A O 1
ATOM 992 N N . PRO A 1 126 ? -8.824 15.006 8.090 1.00 91.69 126 PRO A N 1
ATOM 993 C CA . PRO A 1 126 ? -9.316 15.950 9.098 1.00 91.69 126 PRO A CA 1
ATOM 994 C C . PRO A 1 126 ? -9.665 15.291 10.438 1.00 91.69 126 PRO A C 1
ATOM 996 O O . PRO A 1 126 ? -9.460 15.909 11.479 1.00 91.69 126 PRO A O 1
ATOM 999 N N . PHE A 1 127 ? -10.152 14.049 10.427 1.00 91.75 127 PHE A N 1
ATOM 1000 C CA . PHE A 1 127 ? -10.578 13.348 11.640 1.00 91.75 127 PHE A CA 1
ATOM 1001 C C . PHE A 1 127 ? -9.398 12.814 12.449 1.00 91.75 127 PHE A C 1
ATOM 1003 O O . PHE A 1 127 ? -9.466 12.789 13.674 1.00 91.75 127 PHE A O 1
ATOM 1010 N N . LEU A 1 128 ? -8.325 12.393 11.772 1.00 92.62 128 LEU A N 1
ATOM 1011 C CA . LEU A 1 128 ? -7.201 11.678 12.386 1.00 92.62 128 LEU A CA 1
ATOM 1012 C C . LEU A 1 128 ? -6.035 12.584 12.802 1.00 92.62 128 LEU A C 1
ATOM 1014 O O . LEU A 1 128 ? -5.142 12.130 13.508 1.00 92.62 128 LEU A O 1
ATOM 1018 N N . ARG A 1 129 ? -6.060 13.876 12.446 1.00 89.94 129 ARG A N 1
ATOM 1019 C CA . ARG A 1 129 ? -5.058 14.882 12.869 1.00 89.94 129 ARG A CA 1
ATOM 1020 C C . ARG A 1 129 ? -4.922 15.065 14.379 1.00 89.94 129 ARG A C 1
ATOM 1022 O O . ARG A 1 129 ? -3.935 15.632 14.829 1.00 89.94 129 ARG A O 1
ATOM 1029 N N . VAL A 1 130 ? -5.922 14.641 15.148 1.00 90.50 130 VAL A N 1
ATOM 1030 C CA . VAL A 1 130 ? -5.911 14.717 16.615 1.00 90.50 130 VAL A CA 1
ATOM 1031 C C . VAL A 1 130 ? -4.995 13.663 17.255 1.00 90.50 130 VAL A C 1
ATOM 1033 O O . VAL A 1 130 ? -4.643 13.793 18.424 1.00 90.50 130 VAL A O 1
ATOM 1036 N N . ILE A 1 131 ? -4.602 12.627 16.508 1.00 93.00 131 ILE A N 1
ATOM 1037 C CA . ILE A 1 131 ? -3.737 11.557 17.010 1.00 93.00 131 ILE A CA 1
ATOM 1038 C C . ILE A 1 131 ? -2.291 12.036 17.012 1.00 93.00 131 ILE A C 1
ATOM 1040 O O . ILE A 1 131 ? -1.759 12.432 15.978 1.00 93.00 131 ILE A O 1
ATOM 1044 N N . ASP A 1 132 ? -1.657 12.001 18.182 1.00 92.50 132 ASP A N 1
ATOM 1045 C CA . ASP A 1 132 ? -0.265 12.404 18.315 1.00 92.50 132 ASP A CA 1
ATOM 1046 C C . ASP A 1 132 ? 0.689 11.373 17.676 1.00 92.50 132 ASP A C 1
ATOM 1048 O O . ASP A 1 132 ? 0.373 10.176 17.637 1.00 92.50 132 ASP A O 1
ATOM 1052 N N . PRO A 1 133 ? 1.885 11.797 17.227 1.00 92.31 133 PRO A N 1
ATOM 1053 C CA . PRO A 1 133 ? 2.825 10.908 16.549 1.00 92.31 133 PRO A CA 1
ATOM 1054 C C . PRO A 1 133 ? 3.263 9.691 17.369 1.00 92.31 133 PRO A C 1
ATOM 1056 O O . PRO A 1 133 ? 3.479 8.620 16.808 1.00 92.31 133 PRO A O 1
ATOM 1059 N N . ALA A 1 134 ? 3.364 9.809 18.698 1.00 93.31 134 ALA A N 1
ATOM 1060 C CA . ALA A 1 134 ? 3.774 8.685 19.534 1.00 93.31 134 ALA A CA 1
ATOM 1061 C C . ALA A 1 134 ? 2.661 7.633 19.637 1.00 93.31 134 ALA A C 1
ATOM 1063 O O . ALA A 1 134 ? 2.945 6.438 19.650 1.00 93.31 134 ALA A O 1
ATOM 1064 N N . THR A 1 135 ? 1.396 8.052 19.692 1.00 96.00 135 THR A N 1
ATOM 1065 C CA . THR A 1 135 ? 0.253 7.136 19.588 1.00 96.00 135 THR A CA 1
ATOM 1066 C C . THR A 1 135 ? 0.176 6.507 18.201 1.00 96.00 135 THR A C 1
ATOM 1068 O O . THR A 1 135 ? -0.024 5.298 18.094 1.00 96.00 135 THR A O 1
ATOM 1071 N N . ALA A 1 136 ? 0.396 7.289 17.141 1.00 95.31 136 ALA A N 1
ATOM 1072 C CA . ALA A 1 136 ? 0.416 6.791 15.768 1.00 95.31 136 ALA A CA 1
ATOM 1073 C C . ALA A 1 136 ? 1.513 5.740 15.535 1.00 95.31 136 ALA A C 1
ATOM 1075 O O . ALA A 1 136 ? 1.256 4.742 14.866 1.00 95.31 136 ALA A O 1
ATOM 1076 N N . HIS A 1 137 ? 2.690 5.918 16.140 1.00 96.00 137 HIS A N 1
ATOM 1077 C CA . HIS A 1 137 ? 3.777 4.940 16.107 1.00 96.00 137 HIS A CA 1
ATOM 1078 C C . HIS A 1 137 ? 3.374 3.598 16.729 1.00 96.00 137 HIS A C 1
ATOM 1080 O O . HIS A 1 137 ? 3.561 2.539 16.132 1.00 96.00 137 HIS A O 1
ATOM 1086 N N . GLU A 1 138 ? 2.749 3.618 17.910 1.00 97.88 138 GLU A N 1
ATOM 1087 C CA . GLU A 1 138 ? 2.273 2.385 18.552 1.00 97.88 138 GLU A CA 1
ATOM 1088 C C . GLU A 1 138 ? 1.179 1.699 17.710 1.00 97.88 138 GLU A C 1
ATOM 1090 O O . GLU A 1 138 ? 1.143 0.470 17.621 1.00 97.88 138 GLU A O 1
ATOM 1095 N N . ILE A 1 139 ? 0.328 2.475 17.023 1.00 97.88 139 ILE A N 1
ATOM 1096 C CA . ILE A 1 139 ? -0.655 1.943 16.065 1.00 97.88 139 ILE A CA 1
ATOM 1097 C C . ILE A 1 139 ? 0.047 1.301 14.857 1.00 97.88 139 ILE A C 1
ATOM 1099 O O . ILE A 1 139 ? -0.287 0.171 14.496 1.00 97.88 139 ILE A O 1
ATOM 1103 N N . ALA A 1 140 ? 1.030 1.976 14.253 1.00 97.00 140 ALA A N 1
ATOM 1104 C CA . ALA A 1 140 ? 1.805 1.459 13.122 1.00 97.00 140 ALA A CA 1
ATOM 1105 C C . ALA A 1 140 ? 2.481 0.132 13.487 1.00 97.00 140 ALA A C 1
ATOM 1107 O O . ALA A 1 140 ? 2.342 -0.880 12.794 1.00 97.00 140 ALA A O 1
ATOM 1108 N N . SER A 1 141 ? 3.142 0.130 14.644 1.00 97.31 141 SER A N 1
ATOM 1109 C CA . SER A 1 141 ? 3.803 -1.024 15.231 1.00 97.31 141 SER A CA 1
ATOM 1110 C C . SER A 1 141 ? 2.830 -2.187 15.452 1.00 97.31 141 SER A C 1
ATOM 1112 O O . SER A 1 141 ? 3.152 -3.324 15.098 1.00 97.31 141 SER A O 1
ATOM 1114 N N . ALA A 1 142 ? 1.622 -1.929 15.967 1.00 97.88 142 ALA A N 1
ATOM 1115 C CA . ALA A 1 142 ? 0.591 -2.948 16.151 1.00 97.88 142 ALA A CA 1
ATOM 1116 C C . ALA A 1 142 ? 0.100 -3.540 14.817 1.00 97.88 142 ALA A C 1
ATOM 1118 O O . ALA A 1 142 ? 0.035 -4.763 14.685 1.00 97.88 142 ALA A O 1
ATOM 1119 N N . VAL A 1 143 ? -0.192 -2.705 13.814 1.00 97.56 143 VAL A N 1
ATOM 1120 C CA . VAL A 1 143 ? -0.658 -3.154 12.487 1.00 97.56 143 VAL A CA 1
ATOM 1121 C C . VAL A 1 143 ? 0.399 -4.015 11.791 1.00 97.56 143 VAL A C 1
ATOM 1123 O O . VAL A 1 143 ? 0.098 -5.115 11.323 1.00 97.56 143 VAL A O 1
ATOM 1126 N N . LEU A 1 144 ? 1.655 -3.562 11.768 1.00 96.81 144 LEU A N 1
ATOM 1127 C CA . LEU A 1 144 ? 2.754 -4.315 11.160 1.00 96.81 144 LEU A CA 1
ATOM 1128 C C . LEU A 1 144 ? 3.031 -5.618 11.919 1.00 96.81 144 LEU A C 1
ATOM 1130 O O . LEU A 1 144 ? 3.199 -6.669 11.303 1.00 96.81 144 LEU A O 1
ATOM 1134 N N . SER A 1 145 ? 3.010 -5.586 13.254 1.00 97.56 145 SER A N 1
ATOM 1135 C CA . SER A 1 145 ? 3.183 -6.796 14.070 1.00 97.56 145 SER A CA 1
ATOM 1136 C C . SER A 1 145 ? 2.079 -7.819 13.795 1.00 97.56 145 SER A C 1
ATOM 1138 O O . SER A 1 145 ? 2.368 -9.010 13.713 1.00 97.56 145 SER A O 1
ATOM 1140 N N . PHE A 1 146 ? 0.837 -7.370 13.587 1.00 97.38 146 PHE A N 1
ATOM 1141 C CA . PHE A 1 146 ? -0.276 -8.252 13.239 1.00 97.38 146 PHE A CA 1
ATOM 1142 C C . PHE A 1 146 ? -0.064 -8.913 11.876 1.00 97.38 146 PHE A C 1
ATOM 1144 O O . PHE A 1 146 ? -0.183 -10.132 11.765 1.00 97.38 146 PHE A O 1
ATOM 1151 N N . LYS A 1 147 ? 0.334 -8.129 10.865 1.00 95.56 147 LYS A N 1
ATOM 1152 C CA . LYS A 1 147 ? 0.695 -8.637 9.534 1.00 95.56 147 LYS A CA 1
ATOM 1153 C C . LYS A 1 147 ? 1.775 -9.724 9.607 1.00 95.56 147 LYS A C 1
ATOM 1155 O O . LYS A 1 147 ? 1.692 -10.715 8.888 1.00 95.56 147 LYS A O 1
ATOM 1160 N N . PHE A 1 148 ? 2.781 -9.547 10.463 1.00 95.88 148 PHE A N 1
ATOM 1161 C CA . PHE A 1 148 ? 3.884 -10.500 10.622 1.00 95.88 148 PHE A CA 1
ATOM 1162 C C . PHE A 1 148 ? 3.592 -11.661 11.584 1.00 95.88 148 PHE A C 1
ATOM 1164 O O . PHE A 1 148 ? 4.477 -12.478 11.828 1.00 95.88 148 PHE A O 1
ATOM 1171 N N . GLY A 1 149 ? 2.378 -11.754 12.134 1.00 95.38 149 GLY A N 1
ATOM 1172 C CA . GLY A 1 149 ? 2.000 -12.822 13.063 1.00 95.38 149 GLY A CA 1
ATOM 1173 C C . GLY A 1 149 ? 2.614 -12.695 14.462 1.00 95.38 149 GLY A C 1
ATOM 1174 O O . GLY A 1 149 ? 2.629 -13.659 15.219 1.00 95.38 149 GLY A O 1
ATOM 1175 N N . LEU A 1 150 ? 3.122 -11.517 14.832 1.00 96.81 150 LEU A N 1
ATOM 1176 C CA . LEU A 1 150 ? 3.702 -11.234 16.149 1.00 96.81 150 LEU A CA 1
ATOM 1177 C C . LEU A 1 150 ? 2.604 -10.825 17.148 1.00 96.81 150 LEU A C 1
ATOM 1179 O O . LEU A 1 150 ? 2.598 -9.705 17.665 1.00 96.81 150 LEU A O 1
ATOM 1183 N N . TYR A 1 151 ? 1.639 -11.709 17.405 1.00 96.38 151 TYR A N 1
ATOM 1184 C CA . TYR A 1 151 ? 0.386 -11.353 18.080 1.00 96.38 151 TYR A CA 1
ATOM 1185 C C . TYR A 1 151 ? 0.550 -10.908 19.541 1.00 96.38 151 TYR A C 1
ATOM 1187 O O . TYR A 1 151 ? -0.066 -9.921 19.949 1.00 96.38 151 TYR A O 1
ATOM 1195 N N . ALA A 1 152 ? 1.443 -11.529 20.318 1.00 95.50 152 ALA A N 1
ATOM 1196 C CA . ALA A 1 152 ? 1.778 -11.049 21.666 1.00 95.50 152 ALA A CA 1
ATOM 1197 C C . ALA A 1 152 ? 2.253 -9.576 21.686 1.00 95.50 152 ALA A C 1
ATOM 1199 O O . ALA A 1 152 ? 1.929 -8.805 22.602 1.00 95.50 152 ALA A O 1
ATOM 1200 N N . LYS A 1 153 ? 2.990 -9.156 20.647 1.00 96.75 153 LYS A N 1
ATOM 1201 C CA . LYS A 1 153 ? 3.457 -7.774 20.490 1.00 96.75 153 LYS A CA 1
ATOM 1202 C C . LYS A 1 153 ? 2.307 -6.833 20.130 1.00 96.75 153 LYS A C 1
ATOM 1204 O O . LYS A 1 153 ? 2.219 -5.759 20.720 1.00 96.75 153 LYS A O 1
ATOM 1209 N N . VAL A 1 154 ? 1.380 -7.268 19.270 1.00 97.50 154 VAL A N 1
ATOM 1210 C CA . VAL A 1 154 ? 0.154 -6.513 18.941 1.00 97.50 154 VAL A CA 1
ATOM 1211 C C . VAL A 1 154 ? -0.601 -6.124 20.209 1.00 97.50 154 VAL A C 1
ATOM 1213 O O . VAL A 1 154 ? -0.890 -4.951 20.411 1.00 97.50 154 VAL A O 1
ATOM 1216 N N . VAL A 1 155 ? -0.859 -7.080 21.108 1.00 96.38 155 VAL A N 1
ATOM 1217 C CA . VAL A 1 155 ? -1.596 -6.824 22.362 1.00 96.38 155 VAL A CA 1
ATOM 1218 C C . VAL A 1 155 ? -0.885 -5.787 23.243 1.00 96.38 155 VAL A C 1
ATOM 1220 O O . VAL A 1 155 ? -1.531 -4.987 23.925 1.00 96.38 155 VAL A O 1
ATOM 1223 N N . THR A 1 156 ? 0.448 -5.789 23.239 1.00 96.75 156 THR A N 1
ATOM 1224 C CA . THR A 1 156 ? 1.258 -4.840 24.013 1.00 96.75 156 THR A CA 1
ATOM 1225 C C . THR A 1 156 ? 1.188 -3.432 23.427 1.00 96.75 156 THR A C 1
ATOM 1227 O O . THR A 1 156 ? 0.920 -2.482 24.164 1.00 96.75 156 THR A O 1
ATOM 1230 N N . ASP A 1 157 ? 1.386 -3.293 22.119 1.00 96.06 157 ASP A N 1
ATOM 1231 C CA . ASP A 1 157 ? 1.426 -1.988 21.451 1.00 96.06 157 ASP A CA 1
ATOM 1232 C C . ASP A 1 157 ? 0.030 -1.355 21.374 1.00 96.06 157 ASP A C 1
ATOM 1234 O O . ASP A 1 157 ? -0.130 -0.170 21.666 1.00 96.06 157 ASP A O 1
ATOM 1238 N N . VAL A 1 158 ? -1.014 -2.166 21.154 1.00 96.75 158 VAL A N 1
ATOM 1239 C CA . VAL A 1 158 ? -2.412 -1.724 21.258 1.00 96.75 158 VAL A CA 1
ATOM 1240 C C . VAL A 1 158 ? -2.696 -1.106 22.628 1.00 96.75 158 VAL A C 1
ATOM 1242 O O . VAL A 1 158 ? -3.310 -0.043 22.712 1.00 96.75 158 VAL A O 1
ATOM 1245 N N . ARG A 1 159 ? -2.244 -1.737 23.719 1.00 96.50 159 ARG A N 1
ATOM 1246 C CA . ARG A 1 159 ? -2.474 -1.219 25.076 1.00 96.50 159 ARG A CA 1
ATOM 1247 C C . ARG A 1 159 ? -1.815 0.144 25.281 1.00 96.50 159 ARG A C 1
ATOM 1249 O O . ARG A 1 159 ? -2.418 1.023 25.898 1.00 96.50 159 ARG A O 1
ATOM 1256 N N . LYS A 1 160 ? -0.592 0.325 24.774 1.00 96.25 160 LYS A N 1
ATOM 1257 C CA . LYS A 1 160 ? 0.108 1.614 24.842 1.00 96.25 160 LYS A CA 1
ATOM 1258 C C . LYS A 1 160 ? -0.626 2.678 24.030 1.00 96.25 160 LYS A C 1
ATOM 1260 O O . LYS A 1 160 ? -0.891 3.747 24.577 1.00 96.25 160 LYS A O 1
ATOM 1265 N N . ALA A 1 161 ? -1.011 2.369 22.790 1.00 96.25 161 ALA A N 1
ATOM 1266 C CA . ALA A 1 161 ? -1.777 3.274 21.937 1.00 96.25 161 ALA A CA 1
ATOM 1267 C C . ALA A 1 161 ? -3.098 3.690 22.605 1.00 96.25 161 ALA A C 1
ATOM 1269 O O . ALA A 1 161 ? -3.372 4.877 22.757 1.00 96.25 161 ALA A O 1
ATOM 1270 N N . ALA A 1 162 ? -3.870 2.720 23.107 1.00 95.81 162 ALA A N 1
ATOM 1271 C CA . ALA A 1 162 ? -5.158 2.961 23.752 1.00 95.81 162 ALA A CA 1
ATOM 1272 C C . ALA A 1 162 ? -5.054 3.890 24.975 1.00 95.81 162 ALA A C 1
ATOM 1274 O O . ALA A 1 162 ? -5.952 4.693 25.217 1.00 95.81 162 ALA A O 1
ATOM 1275 N N . SER A 1 163 ? -3.948 3.830 25.728 1.00 95.69 163 SER A N 1
ATOM 1276 C CA . SER A 1 163 ? -3.739 4.676 26.915 1.00 95.69 163 SER A CA 1
ATOM 1277 C C . SER A 1 163 ? -3.558 6.171 26.617 1.00 95.69 163 SER A C 1
ATOM 1279 O O . SER A 1 163 ? -3.644 6.987 27.536 1.00 95.69 163 SER A O 1
ATOM 1281 N N . ARG A 1 164 ? -3.301 6.528 25.354 1.00 93.88 164 ARG A N 1
ATOM 1282 C CA . ARG A 1 164 ? -2.985 7.891 24.901 1.00 93.88 164 ARG A CA 1
ATOM 1283 C C . ARG A 1 164 ? -4.022 8.466 23.940 1.00 93.88 164 ARG A C 1
ATOM 1285 O O . ARG A 1 164 ? -3.871 9.598 23.492 1.00 93.88 164 ARG A O 1
ATOM 1292 N N . LEU A 1 165 ? -5.078 7.711 23.638 1.00 95.00 165 LEU A N 1
ATOM 1293 C CA . LEU A 1 165 ? -6.116 8.173 22.728 1.00 95.00 165 LEU A CA 1
ATOM 1294 C C . LEU A 1 165 ? -6.811 9.437 23.256 1.00 95.00 165 LEU A C 1
ATOM 1296 O O . LEU A 1 165 ? -7.043 9.567 24.466 1.00 95.00 165 LEU A O 1
ATOM 1300 N N . PRO A 1 166 ? -7.183 10.362 22.355 1.00 92.25 166 PRO A N 1
ATOM 1301 C CA . PRO A 1 166 ? -7.985 11.517 22.722 1.00 92.25 166 PRO A CA 1
ATOM 1302 C C . PRO A 1 166 ? -9.344 11.076 23.279 1.00 92.25 166 PRO A C 1
ATOM 1304 O O . PRO A 1 166 ? -9.886 10.034 22.918 1.00 92.25 166 PRO A O 1
ATOM 1307 N N . LYS A 1 167 ? -9.918 11.881 24.175 1.00 91.88 167 LYS A N 1
ATOM 1308 C CA . LYS A 1 167 ? -11.244 11.628 24.771 1.00 91.88 167 LYS A CA 1
ATOM 1309 C C . LYS A 1 167 ? -12.359 12.255 23.934 1.00 91.88 167 LYS A C 1
ATOM 1311 O O . LYS A 1 167 ? -13.194 12.990 24.456 1.00 91.88 167 LYS A O 1
ATOM 1316 N N . ASP A 1 168 ? -12.309 12.025 22.631 1.00 92.56 168 ASP A N 1
ATOM 1317 C CA . ASP A 1 168 ? -13.288 12.495 21.657 1.00 92.56 168 ASP A CA 1
ATOM 1318 C C . ASP A 1 168 ? -13.829 11.323 20.827 1.00 92.56 168 ASP A C 1
ATOM 1320 O O . ASP A 1 168 ? -13.449 10.166 21.027 1.00 92.56 168 ASP A O 1
ATOM 1324 N N . ARG A 1 169 ? -14.723 11.618 19.874 1.00 92.88 169 ARG A N 1
ATOM 1325 C CA . ARG A 1 169 ? -15.317 10.574 19.033 1.00 92.88 169 ARG A CA 1
ATOM 1326 C C . ARG A 1 169 ? -14.267 9.820 18.216 1.00 92.88 169 ARG A C 1
ATOM 1328 O O . ARG A 1 169 ? -14.386 8.610 18.064 1.00 92.88 169 ARG A O 1
ATOM 1335 N N . THR A 1 170 ? -13.233 10.495 17.716 1.00 93.38 170 THR A N 1
ATOM 1336 C CA . THR A 1 170 ? -12.156 9.833 16.969 1.00 93.38 170 THR A CA 1
ATOM 1337 C C . THR A 1 170 ? -11.425 8.824 17.853 1.00 93.38 170 THR A C 1
ATOM 1339 O O . THR A 1 170 ? -11.207 7.686 17.435 1.00 93.38 170 THR A O 1
ATOM 1342 N N . GLY A 1 171 ? -11.088 9.206 19.086 1.00 94.50 171 GLY A N 1
ATOM 1343 C CA . GLY A 1 171 ? -10.466 8.309 20.052 1.00 94.50 171 GLY A CA 1
ATOM 1344 C C . GLY A 1 171 ? -11.352 7.123 20.425 1.00 94.50 171 GLY A C 1
ATOM 1345 O O . GLY A 1 171 ? -10.853 6.004 20.505 1.00 94.50 171 GLY A O 1
ATOM 1346 N N . GLU A 1 172 ? -12.666 7.311 20.567 1.00 95.44 172 GLU A N 1
ATOM 1347 C CA . GLU A 1 172 ? -13.606 6.200 20.783 1.00 95.44 172 GLU A CA 1
ATOM 1348 C C . GLU A 1 172 ? -13.574 5.184 19.630 1.00 95.44 172 GLU A C 1
ATOM 1350 O O . GLU A 1 172 ? -13.455 3.980 19.868 1.00 95.44 172 GLU A O 1
ATOM 1355 N N . VAL A 1 173 ? -13.640 5.656 18.379 1.00 96.88 173 VAL A N 1
ATOM 1356 C CA . VAL A 1 173 ? -13.666 4.788 17.189 1.00 96.88 173 VAL A CA 1
ATOM 1357 C C . VAL A 1 173 ? -12.338 4.046 17.017 1.00 96.88 173 VAL A C 1
ATOM 1359 O O . VAL A 1 173 ? -12.331 2.833 16.794 1.00 96.88 173 VAL A O 1
ATOM 1362 N N . ILE A 1 174 ? -11.203 4.735 17.181 1.00 97.19 174 ILE A N 1
ATOM 1363 C CA . ILE A 1 174 ? -9.879 4.093 17.147 1.00 97.19 174 ILE A CA 1
ATOM 1364 C C . ILE A 1 174 ? -9.733 3.107 18.309 1.00 97.19 174 ILE A C 1
ATOM 1366 O O . ILE A 1 174 ? -9.187 2.024 18.122 1.00 97.19 174 ILE A O 1
ATOM 1370 N N . GLY A 1 175 ? -10.267 3.425 19.489 1.00 97.25 175 GLY A N 1
ATOM 1371 C CA . GLY A 1 175 ? -10.280 2.526 20.642 1.00 97.25 175 GLY A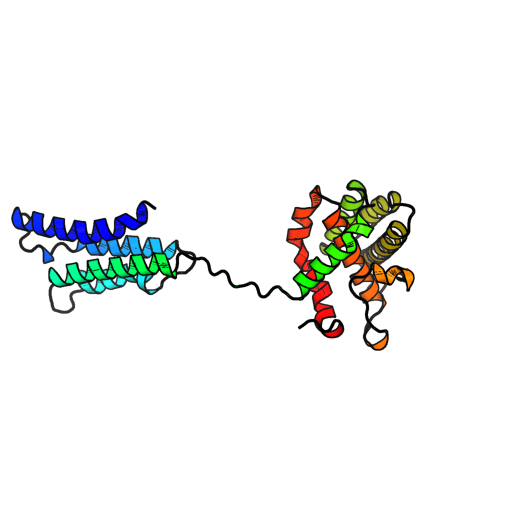 CA 1
ATOM 1372 C C . GLY A 1 175 ? -11.039 1.225 20.368 1.00 97.25 175 GLY A C 1
ATOM 1373 O O . GLY A 1 175 ? -10.563 0.145 20.733 1.00 97.25 175 GLY A O 1
ATOM 1374 N N . LYS A 1 176 ? -12.175 1.298 19.660 1.00 97.69 176 LYS A N 1
ATOM 1375 C CA . LYS A 1 176 ? -12.889 0.105 19.177 1.00 97.69 176 LYS A CA 1
ATOM 1376 C C . LYS A 1 176 ? -12.038 -0.691 18.188 1.00 97.69 176 LYS A C 1
ATOM 1378 O O . LYS A 1 176 ? -11.877 -1.892 18.378 1.00 97.69 176 LYS A O 1
ATOM 1383 N N . ALA A 1 177 ? -11.443 -0.033 17.191 1.00 98.00 177 ALA A N 1
ATOM 1384 C CA . ALA A 1 177 ? -10.584 -0.691 16.203 1.00 98.00 177 ALA A CA 1
ATOM 1385 C C . ALA A 1 177 ? -9.382 -1.404 16.853 1.00 98.00 177 ALA A C 1
ATOM 1387 O O . ALA A 1 177 ? -9.095 -2.561 16.551 1.00 98.00 177 ALA A O 1
ATOM 1388 N N . LEU A 1 178 ? -8.723 -0.742 17.807 1.00 98.06 178 LEU A N 1
ATOM 1389 C CA . LEU A 1 178 ? -7.647 -1.310 18.615 1.00 98.06 178 LEU A CA 1
ATOM 1390 C C . LEU A 1 178 ? -8.111 -2.536 19.412 1.00 98.06 178 LEU A C 1
ATOM 1392 O O . LEU A 1 178 ? -7.412 -3.547 19.444 1.00 98.06 178 LEU A O 1
ATOM 1396 N N . SER A 1 179 ? -9.293 -2.469 20.026 1.00 97.69 179 SER A N 1
ATOM 1397 C CA . SER A 1 179 ? -9.860 -3.589 20.788 1.00 97.69 179 SER A CA 1
ATOM 1398 C C . SER A 1 179 ? -10.137 -4.793 19.887 1.00 97.69 179 SER A C 1
ATOM 1400 O O . SER A 1 179 ? -9.715 -5.900 20.211 1.00 97.69 179 SER A O 1
ATOM 1402 N N . ILE A 1 180 ? -10.739 -4.561 18.714 1.00 97.69 180 ILE A N 1
ATOM 1403 C CA . ILE A 1 180 ? -11.001 -5.602 17.710 1.00 97.69 180 ILE A CA 1
ATOM 1404 C C . ILE A 1 180 ? -9.697 -6.291 17.289 1.00 97.69 180 ILE A C 1
ATOM 1406 O O . ILE A 1 180 ? -9.608 -7.521 17.299 1.00 97.69 180 ILE A O 1
ATOM 1410 N N . LEU A 1 181 ? -8.662 -5.502 16.978 1.00 97.56 181 LEU A N 1
ATOM 1411 C CA . LEU A 1 181 ? -7.348 -6.016 16.597 1.00 97.56 181 LEU A CA 1
ATOM 1412 C C . LEU A 1 181 ? -6.691 -6.822 17.731 1.00 97.56 181 LEU A C 1
ATOM 1414 O O . LEU A 1 181 ? -6.159 -7.906 17.492 1.00 97.56 181 LEU A O 1
ATOM 1418 N N . SER A 1 182 ? -6.730 -6.310 18.964 1.00 96.62 182 SER A N 1
ATOM 1419 C CA . SER A 1 182 ? -6.135 -6.963 20.137 1.00 96.62 182 SER A CA 1
ATOM 1420 C C . SER A 1 182 ? -6.827 -8.279 20.486 1.00 96.62 182 SER A C 1
ATOM 1422 O O . SER A 1 182 ? -6.145 -9.257 20.792 1.00 96.62 182 SER A O 1
ATOM 1424 N N . ASP A 1 183 ? -8.157 -8.322 20.458 1.00 96.44 183 ASP A N 1
ATOM 1425 C CA . ASP A 1 183 ? -8.910 -9.546 20.742 1.00 96.44 183 ASP A CA 1
ATOM 1426 C C . ASP A 1 183 ? -8.608 -10.616 19.696 1.00 96.44 183 ASP A C 1
ATOM 1428 O O . ASP A 1 183 ? -8.334 -11.766 20.044 1.00 96.44 183 ASP A O 1
ATOM 1432 N N . ARG A 1 184 ? -8.550 -10.223 18.415 1.00 95.56 184 ARG A N 1
ATOM 1433 C CA . ARG A 1 184 ? -8.169 -11.147 17.349 1.00 95.56 184 ARG A CA 1
ATOM 1434 C C . ARG A 1 184 ? -6.736 -11.644 17.503 1.00 95.56 184 ARG A C 1
ATOM 1436 O O . ARG A 1 184 ? -6.489 -12.835 17.343 1.00 95.56 184 ARG A O 1
ATOM 1443 N N . ALA A 1 185 ? -5.797 -10.756 17.820 1.00 95.62 185 ALA A N 1
ATOM 1444 C CA . ALA A 1 185 ? -4.412 -11.137 18.066 1.00 95.62 185 ALA A CA 1
ATOM 1445 C C . ALA A 1 185 ? -4.309 -12.138 19.229 1.00 95.62 185 ALA A C 1
ATOM 1447 O O . ALA A 1 185 ? -3.642 -13.159 19.095 1.00 95.62 185 ALA A O 1
ATOM 1448 N N . ARG A 1 186 ? -5.024 -11.909 20.339 1.00 95.06 186 ARG A N 1
ATOM 1449 C CA . ARG A 1 186 ? -5.048 -12.844 21.475 1.00 95.06 186 ARG A CA 1
ATOM 1450 C C . ARG A 1 186 ? -5.605 -14.213 21.080 1.00 95.06 186 ARG A C 1
ATOM 1452 O O . ARG A 1 186 ? -5.003 -15.223 21.423 1.00 95.06 186 ARG A O 1
ATOM 1459 N N . ALA A 1 187 ? -6.711 -14.249 20.338 1.00 93.88 187 ALA A N 1
ATOM 1460 C CA . ALA A 1 187 ? -7.283 -15.504 19.857 1.00 93.88 187 ALA A CA 1
ATOM 1461 C C . ALA A 1 187 ? -6.295 -16.288 18.976 1.00 93.88 187 ALA A C 1
ATOM 1463 O O . ALA A 1 187 ? -6.148 -17.498 19.141 1.00 93.88 187 ALA A O 1
ATOM 1464 N N . LEU A 1 188 ? -5.581 -15.602 18.076 1.00 93.00 188 LEU A N 1
ATOM 1465 C CA . LEU A 1 188 ? -4.587 -16.226 17.198 1.00 93.00 188 LEU A CA 1
ATOM 1466 C C . LEU A 1 188 ? -3.343 -16.711 17.959 1.00 93.00 188 LEU A C 1
ATOM 1468 O O . LEU A 1 188 ? -2.861 -17.804 17.670 1.00 93.00 188 LEU A O 1
ATOM 1472 N N . GLU A 1 189 ? -2.867 -15.957 18.953 1.00 92.12 189 GLU A N 1
ATOM 1473 C CA . GLU A 1 189 ? -1.777 -16.374 19.854 1.00 92.12 189 GLU A CA 1
ATOM 1474 C C . GLU A 1 189 ? -2.137 -17.664 20.612 1.00 92.12 189 GLU A C 1
ATOM 1476 O O . GLU A 1 189 ? -1.313 -18.562 20.763 1.00 92.12 189 GLU A O 1
ATOM 1481 N N . GLU A 1 190 ? -3.394 -17.788 21.046 1.00 92.94 190 GLU A N 1
ATOM 1482 C CA . GLU A 1 190 ? -3.918 -18.965 21.751 1.00 92.94 190 GLU A CA 1
ATOM 1483 C C . GLU A 1 190 ? -4.397 -20.086 20.805 1.00 92.94 190 GLU A C 1
ATOM 1485 O O . GLU A 1 190 ? -4.998 -21.062 21.257 1.00 92.94 190 GLU A O 1
ATOM 1490 N N . ALA A 1 191 ? -4.150 -19.959 19.495 1.00 89.56 191 ALA A N 1
ATOM 1491 C CA . ALA A 1 191 ? -4.582 -20.889 18.448 1.00 89.56 191 ALA A CA 1
ATOM 1492 C C . ALA A 1 191 ? -6.104 -21.164 18.414 1.00 89.56 191 ALA A C 1
ATOM 1494 O O . ALA A 1 191 ? -6.555 -22.215 17.946 1.00 89.56 191 ALA A O 1
ATOM 1495 N N . ARG A 1 192 ? -6.922 -20.212 18.877 1.00 85.56 192 ARG A N 1
ATOM 1496 C CA . ARG A 1 192 ? -8.387 -20.295 18.853 1.00 85.56 192 ARG A CA 1
ATOM 1497 C C . ARG A 1 192 ? -8.927 -19.799 17.520 1.00 85.56 192 ARG A C 1
ATOM 1499 O O . ARG A 1 192 ? -9.162 -18.610 17.299 1.00 85.56 192 ARG A O 1
ATOM 1506 N N . VAL A 1 193 ? -9.118 -20.740 16.602 1.00 73.50 193 VAL A N 1
ATOM 1507 C CA . VAL A 1 193 ? -9.643 -20.458 15.262 1.00 73.50 193 VAL A CA 1
ATOM 1508 C C . VAL A 1 193 ? -11.124 -20.080 15.348 1.00 73.50 193 VAL A C 1
ATOM 1510 O O . VAL A 1 193 ? -11.934 -20.842 15.867 1.00 73.50 193 VAL A O 1
ATOM 1513 N N . GLY A 1 194 ? -11.479 -18.913 14.807 1.00 73.25 194 GLY A N 1
ATOM 1514 C CA . GLY A 1 194 ? -12.871 -18.453 14.702 1.00 73.25 194 GLY A CA 1
ATOM 1515 C C . GLY A 1 194 ? -13.373 -17.607 15.873 1.00 73.25 194 GLY A C 1
ATOM 1516 O O . GLY A 1 194 ? -14.510 -17.154 15.829 1.00 73.25 194 GLY A O 1
ATOM 1517 N N . GLU A 1 195 ? -12.545 -17.340 16.886 1.00 84.75 195 GLU A N 1
ATOM 1518 C CA . GLU A 1 195 ? -12.894 -16.378 17.936 1.00 84.75 195 GLU A CA 1
ATOM 1519 C C . GLU A 1 195 ? -12.591 -14.949 17.446 1.00 84.75 195 GLU A C 1
ATOM 1521 O O . GLU A 1 195 ? -11.490 -14.643 16.965 1.00 84.75 195 GLU A O 1
ATOM 1526 N N . PHE A 1 196 ? -13.605 -14.088 17.513 1.00 88.12 196 PHE A N 1
ATOM 1527 C CA . PHE A 1 196 ? -13.553 -12.683 17.115 1.00 88.12 196 PHE A CA 1
ATOM 1528 C C . PHE A 1 196 ? -13.952 -11.782 18.283 1.00 88.12 196 PHE A C 1
ATOM 1530 O O . PHE A 1 196 ? -14.498 -12.239 19.289 1.00 88.12 196 PHE A O 1
ATOM 1537 N N . SER A 1 197 ? -13.655 -10.488 18.154 1.00 89.06 197 SER A N 1
ATOM 1538 C CA . SER A 1 197 ? -13.972 -9.516 19.195 1.00 89.06 197 SER A CA 1
ATOM 1539 C C . SER A 1 197 ? -15.487 -9.384 19.394 1.00 89.06 197 SER A C 1
ATOM 1541 O O . SER A 1 197 ? -16.228 -9.294 18.413 1.00 89.06 197 SER A O 1
ATOM 1543 N N . PRO A 1 198 ? -15.970 -9.285 20.645 1.00 88.88 198 PRO A N 1
ATOM 1544 C CA . PRO A 1 198 ? -17.352 -8.899 20.917 1.00 88.88 198 PRO A CA 1
ATOM 1545 C C . PRO A 1 198 ? -17.621 -7.419 20.592 1.00 88.88 198 PRO A C 1
ATOM 1547 O O . PRO A 1 198 ? -18.780 -7.005 20.533 1.00 88.88 198 PRO A O 1
ATOM 1550 N N . VAL A 1 199 ? -16.572 -6.607 20.408 1.00 93.25 199 VAL A N 1
ATOM 1551 C CA . VAL A 1 199 ? -16.686 -5.190 20.058 1.00 93.25 199 VAL A CA 1
ATOM 1552 C C . VAL A 1 199 ? -17.103 -5.058 18.598 1.00 93.25 199 VAL A C 1
ATOM 1554 O O . VAL A 1 199 ? -16.507 -5.664 17.711 1.00 93.25 199 VAL A O 1
ATOM 1557 N N . LYS A 1 200 ? -18.116 -4.225 18.341 1.00 92.00 200 LYS A N 1
ATOM 1558 C CA . LYS A 1 200 ? -18.622 -3.948 16.992 1.00 92.00 200 LYS A CA 1
ATOM 1559 C C . LYS A 1 200 ? -18.671 -2.451 16.726 1.00 92.00 200 LYS A C 1
ATOM 1561 O O . LYS A 1 200 ? -18.869 -1.649 17.644 1.00 92.00 200 LYS A O 1
ATOM 1566 N N . PHE A 1 201 ? -18.507 -2.096 15.457 1.00 94.38 201 PHE A N 1
ATOM 1567 C CA . PHE A 1 201 ? -18.801 -0.750 14.989 1.00 94.38 201 PHE A CA 1
ATOM 1568 C C . PHE A 1 201 ? -20.316 -0.526 14.944 1.00 94.38 201 PHE A C 1
ATOM 1570 O O . PHE A 1 201 ? -21.079 -1.431 14.604 1.00 94.38 201 PHE A O 1
ATOM 1577 N N . ASP A 1 202 ? -20.742 0.675 15.320 1.00 91.88 202 ASP A N 1
ATOM 1578 C CA . ASP A 1 202 ? -22.138 1.107 15.303 1.00 91.88 202 ASP A CA 1
ATOM 1579 C C . ASP A 1 202 ? -22.406 2.121 14.178 1.00 91.88 202 ASP A C 1
ATOM 1581 O O . ASP A 1 202 ? -21.507 2.526 13.439 1.00 91.88 202 ASP A O 1
ATOM 1585 N N . ALA A 1 203 ? -23.664 2.543 14.033 1.00 89.44 203 ALA A N 1
ATOM 1586 C CA . ALA A 1 203 ? -24.067 3.475 12.980 1.00 89.44 203 ALA A CA 1
ATOM 1587 C C . ALA A 1 203 ? -23.337 4.834 13.051 1.00 89.44 203 ALA A C 1
ATOM 1589 O O . ALA A 1 203 ? -23.173 5.496 12.029 1.00 89.44 203 ALA A O 1
ATOM 1590 N N . GLY A 1 204 ? -22.884 5.250 14.239 1.00 89.88 204 GLY A N 1
ATOM 1591 C CA . GLY A 1 204 ? -22.110 6.476 14.423 1.00 89.88 204 GLY A CA 1
ATOM 1592 C C . GLY A 1 204 ? -20.646 6.346 13.995 1.00 89.88 204 GLY A C 1
ATOM 1593 O O . GLY A 1 204 ? -19.969 7.360 13.842 1.00 89.88 204 GLY A O 1
ATOM 1594 N N . ASP A 1 205 ? -20.157 5.122 13.784 1.00 94.44 205 ASP A N 1
ATOM 1595 C CA . ASP A 1 205 ? -18.785 4.851 13.346 1.00 94.44 205 ASP A CA 1
ATOM 1596 C C . ASP A 1 205 ? -18.653 4.845 11.818 1.00 94.44 205 ASP A C 1
ATOM 1598 O O . ASP A 1 205 ? -17.556 5.048 11.306 1.00 94.44 205 ASP A O 1
ATOM 1602 N N . LEU A 1 206 ? -19.760 4.681 11.081 1.00 92.62 206 LEU A N 1
ATOM 1603 C CA . LEU A 1 206 ? -19.783 4.582 9.613 1.00 92.62 206 LEU A CA 1
ATOM 1604 C C . LEU A 1 206 ? -18.969 5.663 8.875 1.00 92.62 206 LEU A C 1
ATOM 1606 O O . LEU A 1 206 ? -18.288 5.305 7.916 1.00 92.62 206 LEU A O 1
ATOM 1610 N N . PRO A 1 207 ? -18.957 6.950 9.290 1.00 93.81 207 PRO A N 1
ATOM 1611 C CA . PRO A 1 207 ? -18.142 7.970 8.623 1.00 93.81 207 PRO A CA 1
ATOM 1612 C C . PRO A 1 207 ? -16.631 7.691 8.651 1.00 93.81 207 PRO A C 1
ATOM 1614 O O . PRO A 1 207 ? -15.899 8.193 7.798 1.00 93.81 207 PRO A O 1
ATOM 1617 N N . TYR A 1 208 ? -16.169 6.903 9.623 1.00 95.31 208 TYR A N 1
ATOM 1618 C CA . TYR A 1 208 ? -14.769 6.533 9.807 1.00 95.31 208 TYR A CA 1
ATOM 1619 C C . TYR A 1 208 ? -14.398 5.244 9.081 1.00 95.31 208 TYR A C 1
ATOM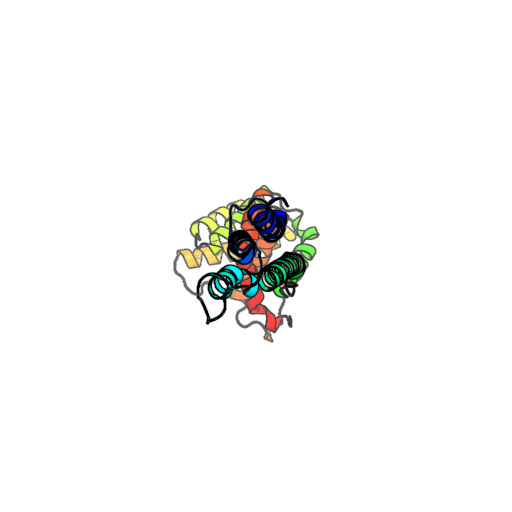 1621 O O . TYR A 1 208 ? -13.215 4.949 8.977 1.00 95.31 208 TYR A O 1
ATOM 1629 N N . LEU A 1 209 ? -15.368 4.455 8.614 1.00 95.31 209 LEU A N 1
ATOM 1630 C CA . LEU A 1 209 ? -15.082 3.144 8.045 1.00 95.31 209 LEU A CA 1
ATOM 1631 C C . LEU A 1 209 ? -14.812 3.249 6.537 1.00 95.31 209 LEU A C 1
ATOM 1633 O O . LEU A 1 209 ? -15.505 3.990 5.830 1.00 95.31 209 LEU A O 1
ATOM 1637 N N . PRO A 1 210 ? -13.817 2.515 6.017 1.00 92.88 210 PRO A N 1
ATOM 1638 C CA . PRO A 1 210 ? -13.592 2.420 4.583 1.00 92.88 210 PRO A CA 1
ATOM 1639 C C . PRO A 1 210 ? -14.695 1.594 3.924 1.00 92.88 210 PRO A C 1
ATOM 1641 O O . PRO A 1 210 ? -15.346 2.085 3.011 1.00 92.88 210 PRO A O 1
ATOM 1644 N N . VAL A 1 211 ? -14.960 0.384 4.421 1.00 93.25 211 VAL A N 1
ATOM 1645 C CA . VAL A 1 211 ? -15.886 -0.563 3.796 1.00 93.25 211 VAL A CA 1
ATOM 1646 C C . VAL A 1 211 ? -17.232 -0.526 4.517 1.00 93.25 211 VAL A C 1
ATOM 1648 O O . VAL A 1 211 ? -17.369 -1.004 5.645 1.00 93.25 211 VAL A O 1
ATOM 1651 N N . VAL A 1 212 ? -18.241 0.033 3.849 1.00 91.31 212 VAL A N 1
ATOM 1652 C CA . VAL A 1 212 ? -19.630 0.078 4.324 1.00 91.31 212 VAL A CA 1
ATOM 1653 C C . VAL A 1 212 ? -20.504 -0.648 3.309 1.00 91.31 212 VAL A C 1
ATOM 1655 O O . VAL A 1 212 ? -20.684 -0.170 2.191 1.00 91.31 212 VAL A O 1
ATOM 1658 N N . LEU A 1 213 ? -21.024 -1.810 3.700 1.00 88.06 213 LEU A N 1
ATOM 1659 C CA . LEU A 1 213 ? -21.835 -2.692 2.859 1.00 88.06 213 LEU A CA 1
ATOM 1660 C C . LEU A 1 213 ? -23.228 -2.877 3.467 1.00 88.06 213 LEU A C 1
ATOM 1662 O O . LEU A 1 213 ? -23.395 -2.768 4.684 1.00 88.06 213 LEU A O 1
ATOM 1666 N N . GLY A 1 214 ? -24.221 -3.160 2.620 1.00 81.44 214 GLY A N 1
ATOM 1667 C CA . GLY A 1 214 ? -25.555 -3.553 3.079 1.00 81.44 214 GLY A CA 1
ATOM 1668 C C . GLY A 1 214 ? -25.521 -4.900 3.806 1.00 81.44 214 GLY A C 1
ATOM 1669 O O . GLY A 1 214 ? -24.680 -5.744 3.506 1.00 81.44 214 GLY A O 1
ATOM 1670 N N . ASP A 1 215 ? -26.436 -5.124 4.754 1.00 77.31 215 ASP A N 1
ATOM 1671 C CA . ASP A 1 215 ? -26.513 -6.377 5.528 1.00 77.31 215 ASP A CA 1
ATOM 1672 C C . ASP A 1 215 ? -26.647 -7.634 4.646 1.00 77.31 215 ASP A C 1
ATOM 1674 O O . ASP A 1 215 ? -26.241 -8.719 5.050 1.00 77.31 215 ASP A O 1
ATOM 1678 N N . ASP A 1 216 ? -27.201 -7.481 3.444 1.00 77.75 216 ASP A N 1
ATOM 1679 C CA . ASP A 1 216 ? -27.368 -8.509 2.417 1.00 77.75 216 ASP A CA 1
ATOM 1680 C C . ASP A 1 216 ? -26.076 -8.838 1.650 1.00 77.75 216 ASP A C 1
ATOM 1682 O O . ASP A 1 216 ? -25.974 -9.903 1.044 1.00 77.75 216 ASP A O 1
ATOM 1686 N N . GLN A 1 217 ? -25.081 -7.951 1.696 1.00 79.06 217 GLN A N 1
ATOM 1687 C CA . GLN A 1 217 ? -23.792 -8.100 1.017 1.00 79.06 217 GLN A CA 1
ATOM 1688 C C . GLN A 1 217 ? -22.676 -8.592 1.953 1.00 79.06 217 GLN A C 1
ATOM 1690 O O . GLN A 1 217 ? -21.572 -8.889 1.495 1.00 79.06 217 GLN A O 1
ATOM 1695 N N . VAL A 1 218 ? -22.933 -8.675 3.264 1.00 81.38 218 VAL A N 1
ATOM 1696 C CA . VAL A 1 218 ? -21.928 -9.072 4.258 1.00 81.38 218 VAL A CA 1
ATOM 1697 C C . VAL A 1 218 ? -21.991 -10.574 4.515 1.00 81.38 218 VAL A C 1
ATOM 1699 O O . VAL A 1 218 ? -22.883 -11.062 5.204 1.00 81.38 218 VAL A O 1
ATOM 1702 N N . TYR A 1 219 ? -20.997 -11.303 4.002 1.00 77.69 219 TYR A N 1
ATOM 1703 C CA . TYR A 1 219 ? -20.857 -12.740 4.254 1.00 77.69 219 TYR A CA 1
ATOM 1704 C C . TYR A 1 219 ? -20.509 -13.045 5.721 1.00 77.69 219 TYR A C 1
ATOM 1706 O O . TYR A 1 219 ? -21.109 -13.925 6.334 1.00 77.69 219 TYR A O 1
ATOM 1714 N N . ASP A 1 220 ? -19.567 -12.293 6.295 1.00 85.81 220 ASP A N 1
ATOM 1715 C CA . ASP A 1 220 ? -19.145 -12.421 7.691 1.00 85.81 220 ASP A CA 1
ATOM 1716 C C . ASP A 1 220 ? -18.926 -11.033 8.316 1.00 85.81 220 ASP A C 1
ATOM 1718 O O . ASP A 1 220 ? -18.015 -10.289 7.942 1.00 85.81 220 ASP A O 1
ATOM 1722 N N . LYS A 1 221 ? -19.781 -10.688 9.287 1.00 87.88 221 LYS A N 1
ATOM 1723 C CA . LYS A 1 221 ? -19.755 -9.392 9.980 1.00 87.88 221 LYS A CA 1
ATOM 1724 C C . LYS A 1 221 ? -18.526 -9.222 10.867 1.00 87.88 221 LYS A C 1
ATOM 1726 O O . LYS A 1 221 ? -18.090 -8.089 11.064 1.00 87.88 221 LYS A O 1
ATOM 1731 N N . ASP A 1 222 ? -17.986 -10.308 11.410 1.00 90.50 222 ASP A N 1
ATOM 1732 C CA . ASP A 1 222 ? -16.859 -10.239 12.336 1.00 90.50 222 ASP A CA 1
ATOM 1733 C C . ASP A 1 222 ? -15.536 -10.083 11.569 1.00 90.50 222 ASP A C 1
ATOM 1735 O O . ASP A 1 222 ? -14.688 -9.275 11.957 1.00 90.50 222 ASP A O 1
ATOM 1739 N N . THR A 1 223 ? -15.403 -10.751 10.416 1.00 91.88 223 THR A N 1
ATOM 1740 C CA . THR A 1 223 ? -14.301 -10.504 9.468 1.00 91.88 223 THR A CA 1
ATOM 1741 C C . THR A 1 223 ? -14.338 -9.070 8.929 1.00 91.88 223 THR A C 1
ATOM 1743 O O . THR A 1 223 ? -13.328 -8.372 8.998 1.00 91.88 223 THR A O 1
ATOM 1746 N N . LEU A 1 224 ? -15.508 -8.568 8.509 1.00 93.88 224 LEU A N 1
ATOM 1747 C CA . LEU A 1 224 ? -15.644 -7.178 8.051 1.00 93.88 224 LEU A CA 1
ATOM 1748 C C . LEU A 1 224 ? -15.252 -6.161 9.136 1.00 93.88 224 LEU A C 1
ATOM 1750 O O . LEU A 1 224 ? -14.635 -5.136 8.840 1.00 93.88 224 LEU A O 1
ATOM 1754 N N . ALA A 1 225 ? -15.605 -6.420 10.398 1.00 95.12 225 ALA A N 1
ATOM 1755 C CA . ALA A 1 225 ? -15.229 -5.549 11.508 1.00 95.12 225 ALA A CA 1
ATOM 1756 C C . ALA A 1 225 ? -13.706 -5.511 11.713 1.00 95.12 225 ALA A C 1
ATOM 1758 O O . ALA A 1 225 ? -13.144 -4.435 11.924 1.00 95.12 225 ALA A O 1
ATOM 1759 N N . LEU A 1 226 ? -13.032 -6.659 11.613 1.00 96.31 226 LEU A N 1
ATOM 1760 C CA . LEU A 1 226 ? -11.573 -6.741 11.690 1.00 96.31 226 LEU A CA 1
ATOM 1761 C C . LEU A 1 226 ? -10.894 -6.007 10.529 1.00 96.31 226 LEU A C 1
ATOM 1763 O O . LEU A 1 226 ? -9.958 -5.243 10.760 1.00 96.31 226 LEU A O 1
ATOM 1767 N N . ASP A 1 227 ? -11.375 -6.200 9.306 1.00 96.50 227 ASP A N 1
ATOM 1768 C CA . ASP A 1 227 ? -10.807 -5.572 8.113 1.00 96.50 227 ASP A CA 1
ATOM 1769 C C . ASP A 1 227 ? -10.948 -4.049 8.159 1.00 96.50 227 ASP A C 1
ATOM 1771 O O . ASP A 1 227 ? -9.977 -3.317 7.952 1.00 96.50 227 ASP A O 1
ATOM 1775 N N . ASN A 1 228 ? -12.128 -3.553 8.541 1.00 97.31 228 ASN A N 1
ATOM 1776 C CA . ASN A 1 228 ? -12.345 -2.129 8.778 1.00 97.31 228 ASN A CA 1
ATOM 1777 C C . ASN A 1 228 ? -11.451 -1.584 9.902 1.00 97.31 228 ASN A C 1
ATOM 1779 O O . ASN A 1 228 ? -10.908 -0.485 9.770 1.00 97.31 228 ASN A O 1
ATOM 1783 N N . ALA A 1 229 ? -11.259 -2.343 10.987 1.00 97.88 229 ALA A N 1
ATOM 1784 C CA . ALA A 1 229 ? -10.352 -1.958 12.062 1.00 97.88 229 ALA A CA 1
ATOM 1785 C C . ALA A 1 229 ? -8.902 -1.851 11.564 1.00 97.88 229 ALA A C 1
ATOM 1787 O O . ALA A 1 229 ? -8.247 -0.840 11.812 1.00 97.88 229 ALA A O 1
ATOM 1788 N N . LEU A 1 230 ? -8.411 -2.840 10.813 1.00 97.81 230 LEU A N 1
ATOM 1789 C CA . LEU A 1 230 ? -7.065 -2.835 10.233 1.00 97.81 230 LEU A CA 1
ATOM 1790 C C . LEU A 1 230 ? -6.854 -1.654 9.281 1.00 97.81 230 LEU A C 1
ATOM 1792 O O . LEU A 1 230 ? -5.841 -0.964 9.384 1.00 97.81 230 LEU A O 1
ATOM 1796 N N . LEU A 1 231 ? -7.815 -1.384 8.397 1.00 97.69 231 LEU A N 1
ATOM 1797 C CA . LEU A 1 231 ? -7.736 -0.280 7.440 1.00 97.69 231 LEU A CA 1
ATOM 1798 C C . LEU A 1 231 ? -7.770 1.093 8.127 1.00 97.69 231 LEU A C 1
ATOM 1800 O O . LEU A 1 231 ? -7.014 1.995 7.752 1.00 97.69 231 LEU A O 1
ATOM 1804 N N . LEU A 1 232 ? -8.612 1.266 9.151 1.00 97.75 232 LEU A N 1
ATOM 1805 C CA . LEU A 1 232 ? -8.666 2.498 9.941 1.00 97.75 232 LEU A CA 1
ATOM 1806 C C . LEU A 1 232 ? -7.364 2.728 10.719 1.00 97.75 232 LEU A C 1
ATOM 1808 O O . LEU A 1 232 ? -6.822 3.832 10.685 1.00 97.75 232 LEU A O 1
ATOM 1812 N N . LEU A 1 233 ? -6.837 1.693 11.378 1.00 98.00 233 LEU A N 1
ATOM 1813 C CA . LEU A 1 233 ? -5.583 1.779 12.128 1.00 98.00 233 LEU A CA 1
ATOM 1814 C C . LEU A 1 233 ? -4.387 2.040 11.208 1.00 98.00 233 LEU A C 1
ATOM 1816 O O . LEU A 1 233 ? -3.573 2.910 11.511 1.00 98.00 233 LEU A O 1
ATOM 1820 N N . TYR A 1 234 ? -4.317 1.361 10.059 1.00 97.75 234 TYR A N 1
ATOM 1821 C CA . TYR A 1 234 ? -3.314 1.642 9.031 1.00 97.75 234 TYR A CA 1
ATOM 1822 C C . TYR A 1 234 ? -3.371 3.106 8.590 1.00 97.75 234 TYR A C 1
ATOM 1824 O O . TYR A 1 234 ? -2.345 3.770 8.516 1.00 97.75 234 TYR A O 1
ATOM 1832 N N . THR A 1 235 ? -4.572 3.635 8.355 1.00 96.50 235 THR A N 1
ATOM 1833 C CA . THR A 1 235 ? -4.762 5.021 7.909 1.00 96.50 235 THR A CA 1
ATOM 1834 C C . THR A 1 235 ? -4.348 6.032 8.978 1.00 96.50 235 THR A C 1
ATOM 1836 O O . THR A 1 235 ? -3.688 7.022 8.664 1.00 96.50 235 THR A O 1
ATOM 1839 N N . ALA A 1 236 ? -4.674 5.775 10.249 1.00 96.00 236 ALA A N 1
ATOM 1840 C CA . ALA A 1 236 ? -4.230 6.605 11.369 1.00 96.00 236 ALA A CA 1
ATOM 1841 C C . ALA A 1 236 ? -2.702 6.616 11.501 1.00 96.00 236 ALA A C 1
ATOM 1843 O O . ALA A 1 236 ? -2.104 7.685 11.626 1.00 96.00 236 ALA A O 1
ATOM 1844 N N . ALA A 1 237 ? -2.075 5.443 11.406 1.00 95.50 237 ALA A N 1
ATOM 1845 C CA . ALA A 1 237 ? -0.626 5.295 11.421 1.00 95.50 237 ALA A CA 1
ATOM 1846 C C . ALA A 1 237 ? 0.045 5.998 10.231 1.00 95.50 237 ALA A C 1
ATOM 1848 O O . ALA A 1 237 ? 0.977 6.770 10.427 1.00 95.50 237 ALA A O 1
ATOM 1849 N N . TYR A 1 238 ? -0.462 5.791 9.014 1.00 93.94 238 TYR A N 1
ATOM 1850 C CA . TYR A 1 238 ? 0.100 6.353 7.784 1.00 93.94 238 TYR A CA 1
ATOM 1851 C C . TYR A 1 238 ? 0.075 7.885 7.778 1.00 93.94 238 TYR A C 1
ATOM 1853 O O . TYR A 1 238 ? 1.011 8.527 7.311 1.00 93.94 238 TYR A O 1
ATOM 1861 N N . LEU A 1 239 ? -0.990 8.486 8.315 1.00 91.81 239 LEU A N 1
ATOM 1862 C CA . LEU A 1 239 ? -1.141 9.940 8.347 1.00 91.81 239 LEU A CA 1
ATOM 1863 C C . LEU A 1 239 ? -0.335 10.622 9.455 1.00 91.81 239 LEU A C 1
ATOM 1865 O O . LEU A 1 239 ? 0.040 11.780 9.279 1.00 91.81 239 LEU A O 1
ATOM 1869 N N . GLN A 1 240 ? -0.144 9.961 10.602 1.00 92.31 240 GLN A N 1
ATOM 1870 C CA . GLN A 1 240 ? 0.371 10.612 11.815 1.00 92.31 240 GLN A CA 1
ATOM 1871 C C . GLN A 1 240 ? 1.694 10.041 12.339 1.00 92.31 240 GLN A C 1
ATOM 1873 O O . GLN A 1 240 ? 2.284 10.660 13.222 1.00 92.31 240 GLN A O 1
ATOM 1878 N N . SER A 1 241 ? 2.195 8.917 11.811 1.00 89.25 241 SER A N 1
ATOM 1879 C CA . SER A 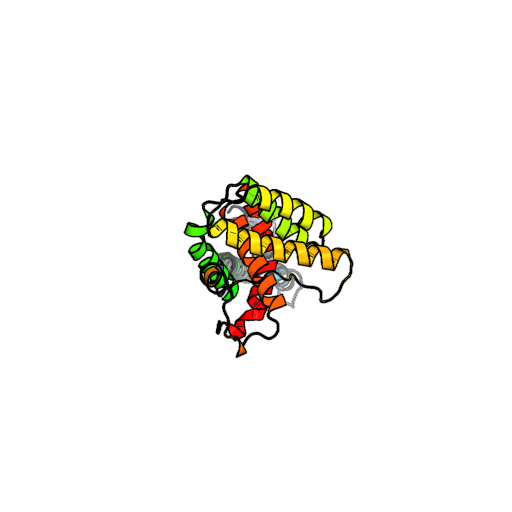1 241 ? 3.520 8.386 12.162 1.00 89.25 241 SER A CA 1
ATOM 1880 C C . SER A 1 241 ? 4.555 8.704 11.072 1.00 89.25 241 SER A C 1
ATOM 1882 O O . SER A 1 241 ? 4.686 7.948 10.106 1.00 89.25 241 SER A O 1
ATOM 1884 N N . PRO A 1 242 ? 5.312 9.813 11.189 1.00 80.50 242 PRO A N 1
ATOM 1885 C CA . PRO A 1 242 ? 6.324 10.172 10.195 1.00 80.50 242 PRO A CA 1
ATOM 1886 C C . PRO A 1 242 ? 7.468 9.152 10.132 1.00 80.50 242 PRO A C 1
ATOM 1888 O O . PRO A 1 242 ? 8.003 8.905 9.054 1.00 80.50 242 PRO A O 1
ATOM 1891 N N . ASP A 1 243 ? 7.810 8.539 11.268 1.00 80.62 243 ASP A N 1
ATOM 1892 C CA . ASP A 1 243 ? 8.938 7.610 11.381 1.00 80.62 243 ASP A CA 1
ATOM 1893 C C . ASP A 1 243 ? 8.625 6.233 10.772 1.00 80.62 243 ASP A C 1
ATOM 1895 O O . ASP A 1 243 ? 9.526 5.552 10.283 1.00 80.62 243 ASP A O 1
ATOM 1899 N N . ASP A 1 244 ? 7.347 5.834 10.745 1.00 82.25 244 ASP A N 1
ATOM 1900 C CA . ASP A 1 244 ? 6.913 4.545 10.188 1.00 82.25 244 ASP A CA 1
ATOM 1901 C C . ASP A 1 244 ? 6.385 4.648 8.752 1.00 82.25 244 ASP A C 1
ATOM 1903 O O . ASP A 1 244 ? 6.053 3.625 8.151 1.00 82.25 244 ASP A O 1
ATOM 1907 N N . GLY A 1 245 ? 6.309 5.856 8.181 1.00 79.50 245 GLY A N 1
ATOM 1908 C CA . GLY A 1 245 ? 5.718 6.095 6.862 1.00 79.50 245 GLY A CA 1
ATOM 1909 C C . GLY A 1 245 ? 6.334 5.230 5.759 1.00 79.50 245 GLY A C 1
ATOM 1910 O O . GLY A 1 245 ? 5.602 4.618 4.985 1.00 79.50 245 GLY A O 1
ATOM 1911 N N . GLN A 1 246 ? 7.667 5.098 5.736 1.00 80.44 246 GLN A N 1
ATOM 1912 C CA . GLN A 1 246 ? 8.360 4.232 4.775 1.00 80.44 246 GLN A CA 1
ATOM 1913 C C . GLN A 1 246 ? 7.984 2.753 4.964 1.00 80.44 246 GLN A C 1
ATOM 1915 O O . GLN A 1 246 ? 7.643 2.074 3.999 1.00 80.44 246 GLN A O 1
ATOM 1920 N N . SER A 1 247 ? 8.001 2.259 6.204 1.00 82.00 247 SER A N 1
ATOM 1921 C CA . SER A 1 247 ? 7.654 0.867 6.519 1.00 82.00 247 SER A CA 1
ATOM 1922 C C . SER A 1 247 ? 6.201 0.541 6.165 1.00 82.00 247 SER A C 1
ATOM 1924 O O . SER A 1 247 ? 5.900 -0.566 5.720 1.00 82.00 247 SER A O 1
ATOM 19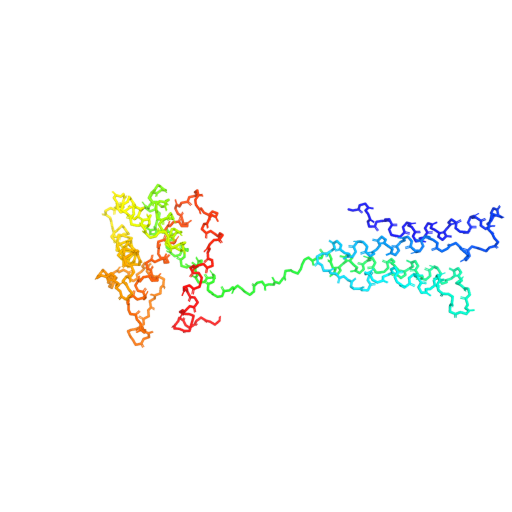26 N N . LEU A 1 248 ? 5.283 1.491 6.367 1.00 87.19 248 LEU A N 1
ATOM 1927 C CA . LEU A 1 248 ? 3.873 1.341 6.008 1.00 87.19 248 LEU A CA 1
ATOM 1928 C C . LEU A 1 248 ? 3.684 1.315 4.488 1.00 87.19 248 LEU A C 1
ATOM 1930 O O . LEU A 1 248 ? 2.949 0.459 4.001 1.00 87.19 248 LEU A O 1
ATOM 1934 N N . ASP A 1 249 ? 4.391 2.174 3.751 1.00 85.62 249 ASP A N 1
ATOM 1935 C CA . ASP A 1 249 ? 4.369 2.218 2.284 1.00 85.62 249 ASP A CA 1
ATOM 1936 C C . ASP A 1 249 ? 4.901 0.911 1.667 1.00 85.62 249 ASP A C 1
ATOM 1938 O O . ASP A 1 249 ? 4.221 0.262 0.871 1.00 85.62 249 ASP A O 1
ATOM 1942 N N . GLU A 1 250 ? 6.047 0.412 2.151 1.00 85.50 250 GLU A N 1
ATOM 1943 C CA . GLU A 1 250 ? 6.628 -0.883 1.749 1.00 85.50 250 GLU A CA 1
ATOM 1944 C C . GLU A 1 250 ? 5.695 -2.078 2.026 1.00 85.50 250 GLU A C 1
ATOM 1946 O O . GLU A 1 250 ? 5.844 -3.178 1.475 1.00 85.50 250 GLU A O 1
ATOM 1951 N N . HIS A 1 251 ? 4.719 -1.891 2.910 1.00 90.81 251 HIS A N 1
ATOM 1952 C CA . HIS A 1 251 ? 3.792 -2.919 3.348 1.00 90.81 251 HIS A CA 1
ATOM 1953 C C . HIS A 1 251 ? 2.334 -2.650 2.987 1.00 90.81 251 HIS A C 1
ATOM 1955 O O . HIS A 1 251 ? 1.493 -3.475 3.352 1.00 90.81 251 HIS A O 1
ATOM 1961 N N . GLN A 1 252 ? 2.057 -1.615 2.191 1.00 91.38 252 GLN A N 1
ATOM 1962 C CA . GLN A 1 252 ? 0.721 -1.191 1.770 1.00 91.38 252 GLN A CA 1
ATOM 1963 C C . GLN A 1 252 ? -0.060 -2.294 1.040 1.00 91.38 252 GLN A C 1
ATOM 1965 O O . GLN A 1 252 ? -1.275 -2.403 1.195 1.00 91.38 252 GLN A O 1
ATOM 1970 N N . ASN A 1 253 ? 0.628 -3.197 0.333 1.00 91.69 253 ASN A N 1
ATOM 1971 C CA . ASN A 1 253 ? 0.000 -4.361 -0.306 1.00 91.69 253 ASN A CA 1
ATOM 1972 C C . ASN A 1 253 ? -0.844 -5.208 0.662 1.00 91.69 253 ASN A C 1
ATOM 1974 O O . ASN A 1 253 ? -1.792 -5.851 0.229 1.00 91.69 253 ASN A O 1
ATOM 1978 N N . PHE A 1 254 ? -0.533 -5.201 1.963 1.00 93.12 254 PHE A N 1
ATOM 1979 C CA . PHE A 1 254 ? -1.339 -5.885 2.977 1.00 93.12 254 PHE A CA 1
ATOM 1980 C C . PHE A 1 254 ? -2.763 -5.324 3.058 1.00 93.12 254 PHE A C 1
ATOM 1982 O O . PHE A 1 254 ? -3.724 -6.084 3.010 1.00 93.12 254 PHE A O 1
ATOM 1989 N N . VAL A 1 255 ? -2.909 -3.999 3.133 1.00 94.44 255 VAL A N 1
AT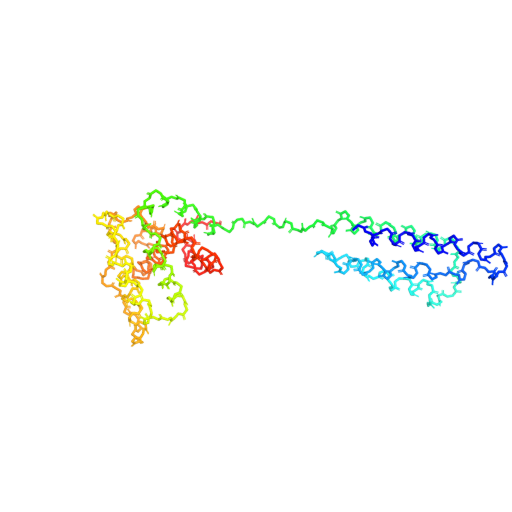OM 1990 C CA . VAL A 1 255 ? -4.231 -3.361 3.200 1.00 94.44 255 VAL A CA 1
ATOM 1991 C C . VAL A 1 255 ? -4.931 -3.327 1.846 1.00 94.44 255 VAL A C 1
ATOM 1993 O O . VAL A 1 255 ? -6.153 -3.433 1.796 1.00 94.44 255 VAL A O 1
ATOM 1996 N N . ILE A 1 256 ? -4.175 -3.266 0.745 1.00 93.69 256 ILE A N 1
ATOM 1997 C CA . ILE A 1 256 ? -4.738 -3.403 -0.605 1.00 93.69 256 ILE A CA 1
ATOM 1998 C C . ILE A 1 256 ? -5.347 -4.799 -0.787 1.00 93.69 256 ILE A C 1
ATOM 2000 O O . ILE A 1 256 ? -6.467 -4.904 -1.267 1.00 93.69 256 ILE A O 1
ATOM 2004 N N . GLN A 1 257 ? -4.679 -5.868 -0.336 1.00 92.62 257 GLN A N 1
ATOM 2005 C CA . GLN A 1 257 ? -5.229 -7.230 -0.393 1.00 92.62 257 GLN A CA 1
ATOM 2006 C C . GLN A 1 257 ? -6.520 -7.396 0.418 1.00 92.62 257 GLN A C 1
ATOM 2008 O O . GLN A 1 257 ? -7.399 -8.149 0.005 1.00 92.62 257 GLN A O 1
ATOM 2013 N N . ILE A 1 258 ? -6.655 -6.688 1.544 1.00 93.50 258 ILE A N 1
ATOM 2014 C CA . ILE A 1 258 ? -7.916 -6.646 2.295 1.00 93.50 258 ILE A CA 1
ATOM 2015 C C . ILE A 1 258 ? -9.004 -5.993 1.434 1.00 93.50 258 ILE A C 1
ATOM 2017 O O . ILE A 1 258 ? -10.058 -6.588 1.228 1.00 93.50 258 ILE A O 1
ATOM 2021 N N . LEU A 1 259 ? -8.740 -4.804 0.880 1.00 93.88 259 LEU A N 1
ATOM 2022 C CA . LEU A 1 259 ? -9.694 -4.079 0.030 1.00 93.88 259 LEU A CA 1
ATOM 2023 C C . LEU A 1 259 ? -10.084 -4.854 -1.233 1.00 93.88 259 LEU A C 1
ATOM 2025 O O . LEU A 1 259 ? -11.241 -4.808 -1.641 1.00 93.88 259 LEU A O 1
ATOM 2029 N N . GLU A 1 260 ? -9.153 -5.611 -1.808 1.00 91.88 260 GLU A N 1
ATOM 2030 C CA . GLU A 1 260 ? -9.389 -6.460 -2.977 1.00 91.88 260 GLU A CA 1
ATOM 2031 C C . GLU A 1 260 ? -10.512 -7.478 -2.758 1.00 91.88 260 GLU A C 1
ATOM 2033 O O . GLU A 1 260 ? -11.319 -7.719 -3.657 1.00 91.88 260 GLU A O 1
ATOM 2038 N N . SER A 1 261 ? -10.641 -8.020 -1.542 1.00 89.88 261 SER A N 1
ATOM 2039 C CA . SER A 1 261 ? -11.743 -8.931 -1.201 1.00 89.88 261 SER A CA 1
ATOM 2040 C C . SER A 1 261 ? -13.129 -8.267 -1.261 1.00 89.88 261 SER A C 1
ATOM 2042 O O . SER A 1 261 ? -14.145 -8.955 -1.358 1.00 89.88 261 SER A O 1
ATOM 2044 N N . TYR A 1 262 ? -13.168 -6.931 -1.282 1.00 90.75 262 TYR A N 1
ATOM 2045 C CA . TYR A 1 262 ? -14.375 -6.112 -1.342 1.00 90.75 262 TYR A CA 1
ATOM 2046 C C . TYR A 1 262 ? -14.567 -5.397 -2.686 1.00 90.75 262 TYR A C 1
ATOM 2048 O O . TYR A 1 262 ? -15.527 -4.636 -2.824 1.00 90.75 262 TYR A O 1
ATOM 2056 N N . ARG A 1 263 ? -13.721 -5.651 -3.698 1.00 88.56 263 ARG A N 1
ATOM 2057 C CA . ARG A 1 263 ? -13.808 -4.998 -5.018 1.00 88.56 263 ARG A CA 1
ATOM 2058 C C . ARG A 1 263 ? -15.200 -5.138 -5.649 1.00 88.56 263 ARG A C 1
ATOM 2060 O O . ARG A 1 263 ? -15.792 -4.138 -6.058 1.00 88.56 263 ARG A O 1
ATOM 2067 N N . GLU A 1 264 ? -15.733 -6.361 -5.692 1.00 86.19 264 GLU A N 1
ATOM 2068 C CA . GLU A 1 264 ? -17.059 -6.643 -6.258 1.00 86.19 264 GLU A CA 1
ATOM 2069 C C . GLU A 1 264 ? -18.204 -6.023 -5.428 1.00 86.19 264 GLU A C 1
ATOM 2071 O O . GLU A 1 264 ? -18.985 -5.263 -6.006 1.00 86.19 264 GLU A O 1
ATOM 2076 N N . PRO A 1 265 ? -18.304 -6.241 -4.094 1.00 85.81 265 PRO A N 1
ATOM 2077 C CA . PRO A 1 265 ? -19.323 -5.595 -3.259 1.00 85.81 265 PRO A CA 1
ATOM 2078 C C . PRO A 1 265 ? -19.339 -4.063 -3.341 1.00 85.81 265 PRO A C 1
ATOM 2080 O O . PRO A 1 265 ? -20.409 -3.455 -3.280 1.00 85.81 265 PRO A O 1
ATOM 2083 N N . LEU A 1 266 ? -18.166 -3.439 -3.501 1.00 86.00 266 LEU A N 1
ATOM 2084 C CA . LEU A 1 266 ? -18.011 -1.987 -3.620 1.00 86.00 266 LEU A CA 1
ATOM 2085 C C . LEU A 1 266 ? -18.271 -1.454 -5.041 1.00 86.00 266 LEU A C 1
ATOM 2087 O O . LEU A 1 266 ? -18.223 -0.242 -5.247 1.00 86.00 266 LEU A O 1
ATOM 2091 N N . ASN A 1 267 ? -18.581 -2.322 -6.012 1.00 84.12 267 ASN A N 1
ATOM 2092 C CA . ASN A 1 267 ? -18.792 -1.973 -7.422 1.00 84.12 267 ASN A CA 1
ATOM 2093 C C . ASN A 1 267 ? -17.610 -1.216 -8.060 1.00 84.12 267 ASN A C 1
ATOM 2095 O O . ASN A 1 267 ? -17.804 -0.337 -8.907 1.00 84.12 267 ASN A O 1
ATOM 2099 N N . LEU A 1 268 ? -16.383 -1.555 -7.666 1.00 78.88 268 LEU A N 1
ATOM 2100 C CA . LEU A 1 268 ? -15.161 -0.968 -8.212 1.00 78.88 268 LEU A CA 1
ATOM 2101 C C . LEU A 1 268 ? -14.670 -1.851 -9.371 1.00 78.88 268 LEU A C 1
ATOM 2103 O O . LEU A 1 268 ? -14.436 -3.043 -9.185 1.00 78.88 268 LEU A O 1
ATOM 2107 N N . LYS A 1 269 ? -14.591 -1.278 -10.578 1.00 62.62 269 LYS A N 1
ATOM 2108 C CA . LYS A 1 269 ? -14.179 -1.969 -11.812 1.00 62.62 269 LYS A CA 1
ATOM 2109 C C . LYS A 1 269 ? -12.698 -1.803 -12.089 1.00 62.62 269 LYS A C 1
ATOM 2111 O O . LYS A 1 269 ? -12.202 -0.679 -11.859 1.00 62.62 269 LYS A O 1
#

Radius of gyration: 32.67 Å; chains: 1; bounding box: 78×37×79 Å

pLDDT: mean 87.6, std 10.71, range [43.22, 98.06]

Foldseek 3Di:
DVLLVLLLCLLVVQLVVLVVCCVVVVDVHSLLRLVSLLVSLVSQLVLQVPFLHRPVVSVCSNVVSCVQAVPDPPDRGHSVNSVVSSVVSNVSSVCCVPPGNDHPPPVPPCPLLVVLLVVLLVLCLVVLVVQAQVLLVLLLQLLVCVVVLVLVSNLVSLVVSLVPFDPDPSSVLLNLLSQQSNQVSVCVVVVNPPDTGPRADDPVCVSQFSDDFDPVLDPDRRLSRNLRSSSSSLSSNCNHHPPCVVVSVVVVVVNSVSVVVCCVRVVPD

Sequence (269 aa):
MQLTLAVPICAFGGLGLAILLQDTGIIADAADFYWGSVAASVILAYLAYLKPRRDIVSLFAPFYALLIFIVPLETKASLLLQALYALSITLLLVRLHYRFSTPKTVPKEEDPMEKYLYDYIHRMTPFLRVIDPATAHEIASAVLSFKFGLYAKVVTDVRKAASRLPKDRTGEVIGKALSILSDRARALEEARVGEFSPVKFDAGDLPYLPVVLGDDQVYDKDTLALDNALLLLYTAAYLQSPDDGQSLDEHQNFVIQILESYREPLNLK

Secondary structure (DSSP, 8-state):
-HHHHHHHHHHHHHHHHHHHHHHTTSSS-GGG--HHHHHHHHHHHHHHHTSSS--HHHHTHHHHHIIIIIS--SSPPPHHHHHHHHHHHHHHHHHHHHHHSS---------HHHHHHHHHHHHHHHHHTTS-HHHHHHHHHHHHHHHTT-HHHHHHHHHHHHTT--SSHHHHHHHHHHHHHHHHHHHHHTT-TT---S----TTTGGG-S----TTT-S-HHHHHHHHHHHHHHHHHHHH-TTTHHHHHTTTHHHHHHHHTTTTTTT--